Protein AF-A0A1H5YAX3-F1 (afdb_monomer_lite)

Structure (mmCIF, N/CA/C/O backbone):
data_AF-A0A1H5YAX3-F1
#
_entry.id   AF-A0A1H5YAX3-F1
#
loop_
_atom_site.group_PDB
_atom_site.id
_atom_site.type_symbol
_atom_site.label_atom_id
_atom_site.label_alt_id
_atom_site.label_comp_id
_atom_site.label_asym_id
_atom_site.label_entity_id
_atom_site.label_seq_id
_atom_site.pdbx_PDB_ins_code
_atom_site.Cartn_x
_atom_site.Cartn_y
_atom_site.Cartn_z
_atom_site.occupancy
_atom_site.B_iso_or_equiv
_atom_site.auth_seq_id
_atom_site.auth_comp_id
_atom_site.auth_asym_id
_atom_site.auth_atom_id
_atom_site.pdbx_PDB_model_num
ATOM 1 N N . MET A 1 1 ? -0.926 -13.376 11.445 1.00 43.69 1 MET A N 1
ATOM 2 C CA . MET A 1 1 ? -1.841 -14.377 10.845 1.00 43.69 1 MET A CA 1
ATOM 3 C C . MET A 1 1 ? -2.020 -14.055 9.368 1.00 43.69 1 MET A C 1
ATOM 5 O O . MET A 1 1 ? -2.431 -12.945 9.059 1.00 43.69 1 MET A O 1
ATOM 9 N N . ALA A 1 2 ? -1.687 -14.968 8.452 1.00 44.53 2 ALA A N 1
ATOM 10 C CA . ALA A 1 2 ? -1.940 -14.756 7.026 1.00 44.53 2 ALA A CA 1
ATOM 11 C C . ALA A 1 2 ? -3.419 -15.049 6.727 1.00 44.53 2 ALA A C 1
ATOM 13 O O . ALA A 1 2 ? -3.843 -16.200 6.734 1.00 44.53 2 ALA A O 1
ATOM 14 N N . SER A 1 3 ? -4.222 -14.008 6.521 1.00 55.22 3 SER A N 1
ATOM 15 C CA . SER A 1 3 ? -5.639 -14.151 6.176 1.00 55.22 3 SER A CA 1
ATOM 16 C C . SER A 1 3 ? -5.775 -14.602 4.719 1.00 55.22 3 SER A C 1
ATOM 18 O O . SER A 1 3 ? -5.350 -13.892 3.806 1.00 55.22 3 SER A O 1
ATOM 20 N N . THR A 1 4 ? -6.384 -15.761 4.472 1.00 65.56 4 THR A N 1
ATOM 21 C CA . THR A 1 4 ? -6.767 -16.199 3.123 1.00 65.56 4 THR A CA 1
ATOM 22 C C . THR A 1 4 ? -7.972 -15.387 2.656 1.00 65.56 4 THR A C 1
ATOM 24 O O . THR A 1 4 ? -9.121 -15.656 2.999 1.00 65.56 4 THR A O 1
ATOM 27 N N . TRP A 1 5 ? -7.712 -14.334 1.883 1.00 75.44 5 TRP A N 1
ATOM 28 C CA . TRP A 1 5 ? -8.764 -13.540 1.253 1.00 75.44 5 TRP A CA 1
ATOM 29 C C . TRP A 1 5 ? -9.486 -14.365 0.185 1.00 75.44 5 TRP A C 1
ATOM 31 O O . TRP A 1 5 ? -8.842 -15.029 -0.622 1.00 75.44 5 TRP A O 1
ATOM 41 N N . GLN A 1 6 ? -10.813 -14.272 0.123 1.00 70.56 6 GLN A N 1
ATOM 42 C CA . GLN A 1 6 ? -11.613 -14.865 -0.949 1.00 70.56 6 GLN A CA 1
ATOM 43 C C . GLN A 1 6 ? -12.275 -13.780 -1.808 1.00 70.56 6 GLN A C 1
ATOM 45 O O . GLN A 1 6 ? -12.546 -12.663 -1.351 1.00 70.56 6 GLN A O 1
ATOM 50 N N . GLY A 1 7 ? -12.537 -14.116 -3.073 1.00 77.69 7 GLY A N 1
ATOM 51 C CA . GLY A 1 7 ? -13.358 -13.309 -3.972 1.00 77.69 7 GLY A CA 1
ATOM 52 C C . GLY A 1 7 ? -12.745 -11.953 -4.379 1.00 77.69 7 GLY A C 1
ATOM 53 O O . GLY A 1 7 ? -11.529 -11.8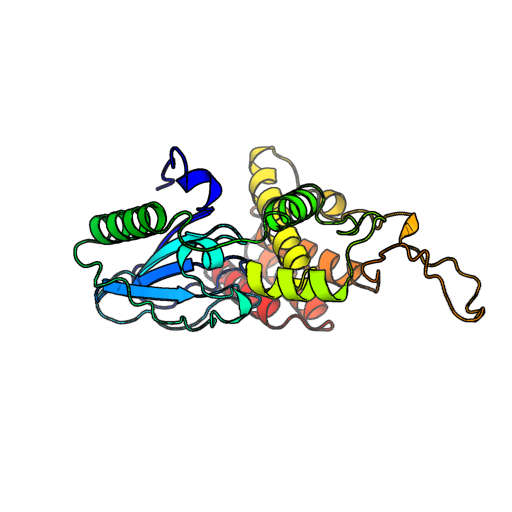48 -4.580 1.00 77.69 7 GLY A O 1
ATOM 54 N N . PRO A 1 8 ? -13.563 -10.887 -4.521 1.00 76.19 8 PRO A N 1
ATOM 55 C CA . PRO A 1 8 ? -13.141 -9.587 -5.062 1.00 76.19 8 PRO A CA 1
AT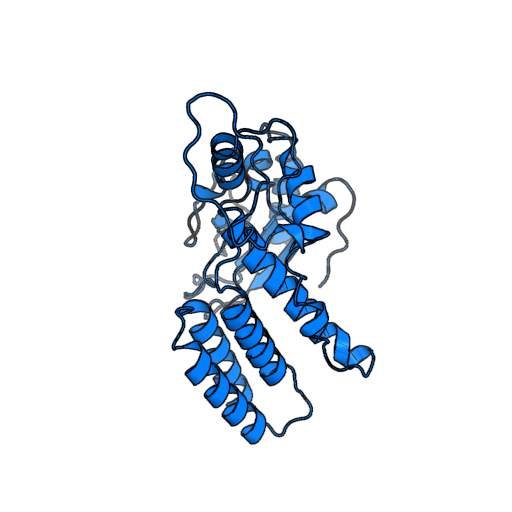OM 56 C C . PRO A 1 8 ? -12.015 -8.881 -4.289 1.00 76.19 8 PRO A C 1
ATOM 58 O O . PRO A 1 8 ? -11.385 -7.969 -4.834 1.00 76.19 8 PRO A O 1
ATOM 61 N N . LEU A 1 9 ? -11.759 -9.271 -3.035 1.00 84.12 9 LEU A N 1
ATOM 62 C CA . LEU A 1 9 ? -10.710 -8.685 -2.199 1.00 84.12 9 LEU A CA 1
ATOM 63 C C . LEU A 1 9 ? -9.298 -9.094 -2.615 1.00 84.12 9 LEU A C 1
ATOM 65 O O . LEU A 1 9 ? -8.386 -8.280 -2.503 1.00 84.12 9 LEU A O 1
ATOM 69 N N . VAL A 1 10 ? -9.107 -10.304 -3.148 1.00 84.50 10 VAL A N 1
ATOM 70 C CA . VAL A 1 10 ? -7.775 -10.807 -3.546 1.00 84.50 10 VAL A CA 1
ATOM 71 C C . VAL A 1 10 ? -7.115 -9.878 -4.569 1.00 84.50 10 VAL A C 1
ATOM 73 O O . VAL A 1 10 ? -5.905 -9.649 -4.538 1.00 84.50 10 VAL A O 1
ATOM 76 N N . ARG A 1 11 ? -7.929 -9.287 -5.452 1.00 87.69 11 ARG A N 1
ATOM 77 C CA . ARG A 1 11 ? -7.487 -8.347 -6.492 1.00 87.69 11 ARG A CA 1
ATOM 78 C C . ARG A 1 11 ? -7.218 -6.933 -5.977 1.00 87.69 11 ARG A C 1
ATOM 80 O O . ARG A 1 11 ? -6.700 -6.120 -6.730 1.00 87.69 11 ARG A O 1
ATOM 87 N N . ARG A 1 12 ? -7.570 -6.632 -4.726 1.00 91.62 12 ARG A N 1
ATOM 88 C CA . ARG A 1 12 ? -7.523 -5.281 -4.139 1.00 91.62 12 ARG A CA 1
ATOM 89 C C . ARG A 1 12 ? -6.591 -5.173 -2.946 1.00 91.62 12 ARG A C 1
ATOM 91 O O . ARG A 1 12 ? -6.098 -4.088 -2.677 1.00 91.62 12 ARG A O 1
ATOM 98 N N . LEU A 1 13 ? -6.339 -6.274 -2.248 1.00 93.94 13 LEU A N 1
ATOM 99 C CA . LEU A 1 13 ? -5.517 -6.304 -1.046 1.00 93.94 13 LEU A CA 1
ATOM 100 C C . LEU A 1 13 ? -4.203 -7.030 -1.309 1.00 93.94 13 LEU A C 1
ATOM 102 O O . LEU A 1 13 ? -4.177 -8.080 -1.955 1.00 93.94 13 LEU A O 1
ATOM 106 N N . ALA A 1 14 ? -3.113 -6.458 -0.807 1.00 91.56 14 ALA A N 1
ATOM 107 C CA . ALA A 1 14 ? -1.816 -7.124 -0.753 1.00 91.56 14 ALA A CA 1
ATOM 108 C C . ALA A 1 14 ? -1.548 -7.736 0.631 1.00 91.56 14 ALA A C 1
ATOM 110 O O . ALA A 1 14 ? -0.708 -8.620 0.746 1.00 91.56 14 ALA A O 1
ATOM 111 N N . GLY A 1 15 ? -2.267 -7.302 1.671 1.00 92.88 15 GLY A N 1
ATOM 112 C CA . GLY A 1 15 ? -2.121 -7.839 3.020 1.00 92.88 15 GLY A CA 1
ATOM 113 C C . GLY A 1 15 ? -2.879 -7.034 4.069 1.00 92.88 15 GLY A C 1
ATOM 114 O O . GLY A 1 15 ? -3.559 -6.058 3.757 1.00 92.88 15 GLY A O 1
ATOM 115 N N . ASN A 1 16 ? -2.741 -7.457 5.318 1.00 94.06 16 ASN A N 1
ATOM 116 C CA . ASN A 1 16 ? -3.121 -6.699 6.503 1.00 94.06 16 ASN A CA 1
ATOM 117 C C . ASN A 1 16 ? -1.987 -6.786 7.528 1.00 94.06 16 ASN A C 1
ATOM 119 O O . ASN A 1 16 ? -1.131 -7.668 7.428 1.00 94.06 16 ASN A O 1
ATOM 123 N N . TRP A 1 17 ? -1.971 -5.860 8.473 1.00 92.62 17 TRP A N 1
ATOM 124 C CA . TRP A 1 17 ? -1.000 -5.825 9.552 1.00 92.62 17 TRP A CA 1
ATOM 125 C C . TRP A 1 17 ? -1.584 -5.123 10.778 1.00 92.62 17 TRP A C 1
ATOM 127 O O . TRP A 1 17 ? -2.547 -4.361 10.680 1.00 92.62 17 TRP A O 1
ATOM 137 N N . VAL A 1 18 ? -0.990 -5.396 11.934 1.00 92.31 18 VAL A N 1
ATOM 138 C CA . VAL A 1 18 ? -1.293 -4.739 13.206 1.00 92.31 18 VAL A CA 1
ATOM 139 C C . VAL A 1 18 ? 0.034 -4.276 13.790 1.00 92.31 18 VAL A C 1
ATOM 141 O O . VAL A 1 18 ? 1.017 -5.015 13.724 1.00 92.31 18 VAL A O 1
ATOM 144 N N . LEU A 1 19 ? 0.072 -3.046 14.294 1.00 90.12 19 LEU A N 1
ATOM 145 C CA . LEU A 1 19 ? 1.204 -2.523 15.048 1.00 90.12 19 LEU A CA 1
ATOM 146 C C . LEU A 1 19 ? 0.742 -2.146 16.453 1.00 90.12 19 LEU A C 1
ATOM 148 O O . LEU A 1 19 ? -0.092 -1.253 16.624 1.00 90.12 19 LEU A O 1
ATOM 152 N N . ASP A 1 20 ? 1.318 -2.816 17.443 1.00 85.56 20 ASP A N 1
ATOM 153 C CA . ASP A 1 20 ? 0.986 -2.647 18.852 1.00 85.56 20 ASP A CA 1
ATOM 154 C C . ASP A 1 20 ? 1.950 -1.644 19.509 1.00 85.56 20 ASP A C 1
ATOM 156 O O . ASP A 1 20 ? 2.999 -2.026 20.017 1.00 85.56 20 ASP A O 1
ATOM 160 N N . GLY A 1 21 ? 1.588 -0.355 19.499 1.00 78.88 21 GLY A N 1
ATOM 161 C CA . GLY A 1 21 ? 2.272 0.709 20.250 1.00 78.88 21 GLY A CA 1
ATOM 162 C C . GLY A 1 21 ? 3.742 0.989 19.879 1.00 78.88 21 GLY A C 1
ATOM 163 O O . GLY A 1 21 ? 4.380 0.295 19.092 1.00 78.88 21 GLY A O 1
ATOM 164 N N . GLY A 1 22 ? 4.287 2.074 20.436 1.00 79.50 22 GLY A N 1
ATOM 165 C CA . GLY A 1 22 ? 5.703 2.427 20.299 1.00 79.50 22 GLY A CA 1
ATOM 166 C C . GLY A 1 22 ? 6.094 3.075 18.965 1.00 79.50 22 GLY A C 1
ATOM 167 O O . GLY A 1 22 ? 5.304 3.765 18.316 1.00 79.50 22 GLY A O 1
ATOM 168 N N . ALA A 1 23 ? 7.364 2.918 18.591 1.00 75.12 23 ALA A N 1
ATOM 169 C CA . ALA A 1 23 ? 7.897 3.466 17.350 1.00 75.12 23 ALA A CA 1
ATOM 170 C C . ALA A 1 23 ? 7.378 2.668 16.147 1.00 75.12 23 ALA A C 1
ATOM 172 O O . ALA A 1 23 ? 7.445 1.440 16.133 1.00 75.12 23 ALA A O 1
ATOM 173 N N . VAL A 1 24 ? 6.916 3.368 15.108 1.00 72.81 24 VAL A N 1
ATOM 174 C CA . VAL A 1 24 ? 6.592 2.748 13.820 1.00 72.81 24 VAL A CA 1
ATOM 175 C C . VAL A 1 24 ? 7.869 2.083 13.298 1.00 72.81 24 VAL A C 1
ATOM 177 O O . VAL A 1 24 ? 8.862 2.791 13.086 1.00 72.81 24 VAL A O 1
ATOM 180 N N . PRO A 1 25 ? 7.877 0.751 13.091 1.00 65.88 25 PRO A N 1
ATOM 181 C CA . PRO A 1 25 ? 9.057 0.066 12.593 1.00 65.88 25 PRO A CA 1
ATOM 182 C C . PRO A 1 25 ? 9.501 0.691 11.276 1.00 65.88 25 PRO A C 1
ATOM 184 O O . PRO A 1 25 ? 8.667 1.028 10.430 1.00 65.88 25 PRO A O 1
ATOM 187 N N . ARG A 1 26 ? 10.816 0.829 11.081 1.00 69.12 26 ARG A N 1
ATOM 188 C CA . ARG A 1 26 ? 11.366 1.302 9.808 1.00 69.12 26 ARG A CA 1
ATOM 189 C C . ARG A 1 26 ? 11.030 0.281 8.723 1.00 69.12 26 ARG A C 1
ATOM 191 O O . ARG A 1 26 ? 11.712 -0.724 8.556 1.00 69.12 26 ARG A O 1
ATOM 198 N N . GLY A 1 27 ? 9.942 0.540 8.008 1.00 71.44 27 GLY A N 1
ATOM 199 C CA . GLY A 1 27 ? 9.490 -0.282 6.899 1.00 71.44 27 GLY A CA 1
ATOM 200 C C . GLY A 1 27 ? 10.272 0.022 5.629 1.00 71.44 27 GLY A C 1
ATOM 201 O O . GLY A 1 27 ? 10.685 1.156 5.386 1.00 71.44 27 GLY A O 1
ATOM 202 N N . LEU A 1 28 ? 10.438 -0.993 4.781 1.00 77.12 28 LEU A N 1
ATOM 203 C CA . LEU A 1 28 ? 10.904 -0.771 3.414 1.00 77.12 28 LEU A CA 1
ATOM 204 C C . LEU A 1 28 ? 9.913 0.136 2.685 1.00 77.12 28 LEU A C 1
ATOM 206 O O . LEU A 1 28 ? 8.712 -0.002 2.918 1.00 77.12 28 LEU A O 1
ATOM 210 N N . PRO A 1 29 ? 10.372 0.987 1.752 1.00 83.88 29 PRO A N 1
ATOM 211 C CA . PRO A 1 29 ? 9.477 1.698 0.850 1.00 83.88 29 PRO A CA 1
ATOM 212 C C . PRO A 1 29 ? 8.471 0.732 0.213 1.00 83.88 29 PRO A C 1
ATOM 214 O O . PRO A 1 29 ? 8.859 -0.302 -0.334 1.00 83.88 29 PRO A O 1
ATOM 217 N N . GLN A 1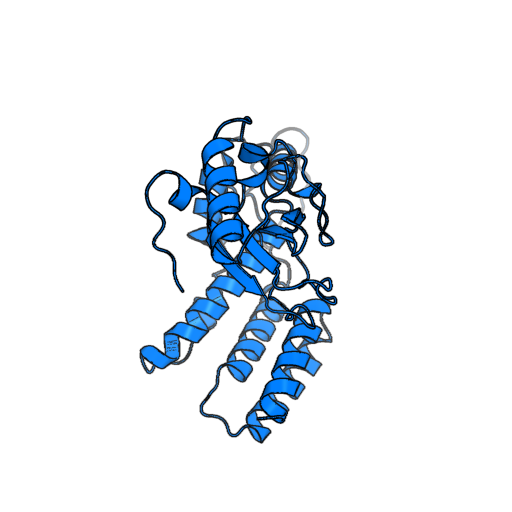 30 ? 7.182 1.048 0.288 1.00 88.25 30 GLN A N 1
ATOM 218 C CA . GLN A 1 30 ? 6.099 0.244 -0.274 1.00 88.25 30 GLN A CA 1
ATOM 219 C C . GLN A 1 30 ? 5.419 1.018 -1.404 1.00 88.25 30 GLN A C 1
ATOM 221 O O . GLN A 1 30 ? 5.030 2.167 -1.202 1.00 88.25 30 GLN A O 1
ATOM 226 N N . PRO A 1 31 ? 5.192 0.419 -2.584 1.00 89.69 31 PRO A N 1
ATOM 227 C CA . PRO A 1 31 ? 4.544 1.102 -3.695 1.00 89.69 31 PRO A CA 1
ATOM 228 C C . PRO A 1 31 ? 3.011 1.033 -3.576 1.00 89.69 31 PRO A C 1
ATOM 230 O O . PRO A 1 31 ? 2.306 0.893 -4.575 1.00 89.69 31 PRO A O 1
ATOM 233 N N . THR A 1 32 ? 2.504 1.038 -2.345 1.00 93.62 32 THR A N 1
ATOM 234 C CA . THR A 1 32 ? 1.110 0.771 -1.995 1.00 93.62 32 THR A CA 1
ATOM 235 C C . THR A 1 32 ? 0.598 1.820 -1.030 1.00 93.62 32 THR A C 1
ATOM 237 O O . THR A 1 32 ? 1.345 2.301 -0.180 1.00 93.62 32 THR A O 1
ATOM 240 N N . VAL A 1 33 ? -0.695 2.110 -1.125 1.00 95.69 33 VAL A N 1
ATOM 241 C CA . VAL A 1 33 ? -1.418 2.858 -0.099 1.00 95.69 33 VAL A CA 1
ATOM 242 C C . VAL A 1 33 ? -1.960 1.873 0.931 1.00 95.69 33 VAL A C 1
ATOM 244 O O . VAL A 1 33 ? -2.530 0.841 0.569 1.00 95.69 33 VAL A O 1
ATOM 247 N N . ASP A 1 34 ? -1.807 2.204 2.204 1.00 95.69 34 ASP A N 1
ATOM 248 C CA . ASP A 1 34 ? -2.415 1.490 3.316 1.00 95.69 34 ASP A CA 1
ATOM 249 C C . ASP A 1 34 ? -3.657 2.265 3.790 1.00 95.69 34 ASP A C 1
ATOM 251 O O . ASP A 1 34 ? -3.615 3.485 3.970 1.00 95.69 34 ASP A O 1
ATOM 255 N N . LEU A 1 35 ? -4.765 1.549 3.992 1.00 97.00 35 LEU A N 1
ATOM 256 C CA . LEU A 1 35 ? -5.890 2.012 4.798 1.00 97.00 35 LEU A CA 1
ATOM 257 C C . LEU A 1 35 ? -5.558 1.719 6.259 1.00 97.00 35 LEU A C 1
ATOM 259 O O . LEU A 1 35 ? -5.392 0.563 6.640 1.00 97.00 35 LEU A O 1
ATOM 263 N N . LEU A 1 36 ? -5.466 2.765 7.060 1.00 95.44 36 LEU A N 1
ATOM 264 C CA . LEU A 1 36 ? -5.181 2.700 8.481 1.00 95.44 36 LEU A CA 1
ATOM 265 C C . LEU A 1 36 ? -6.473 2.891 9.267 1.00 95.44 36 LEU A C 1
ATOM 267 O O . LEU A 1 36 ? -7.239 3.804 8.960 1.00 95.44 36 LEU A O 1
ATOM 271 N N . VAL A 1 37 ? -6.664 2.083 10.303 1.00 96.38 37 VAL A N 1
ATOM 272 C CA . VAL A 1 37 ? -7.656 2.316 11.350 1.00 96.38 37 VAL A CA 1
ATOM 273 C C . VAL A 1 37 ? -6.914 2.596 12.644 1.00 96.38 37 VAL A C 1
ATOM 275 O O . VAL A 1 37 ? -6.228 1.726 13.191 1.00 96.38 37 VAL A O 1
ATOM 278 N N . MET A 1 38 ? -7.035 3.840 13.081 1.00 94.38 38 MET A N 1
ATOM 279 C CA . MET A 1 38 ? -6.402 4.392 14.268 1.00 94.38 38 MET A CA 1
ATOM 280 C C . MET A 1 38 ? -7.015 3.787 15.548 1.00 94.38 38 MET A C 1
ATOM 282 O O . MET A 1 38 ? -8.087 3.172 15.488 1.00 94.38 38 MET A O 1
ATOM 286 N N . PRO A 1 39 ? -6.362 3.927 16.717 1.00 93.75 39 PRO A N 1
ATOM 287 C CA . PRO A 1 39 ? -6.895 3.381 17.968 1.00 93.75 39 PRO A CA 1
ATOM 288 C C . PRO A 1 39 ? -8.238 4.000 18.375 1.00 93.75 39 PRO A C 1
ATOM 290 O O . PRO A 1 39 ? -9.105 3.306 18.899 1.00 93.75 39 PRO A O 1
ATOM 293 N N . ASP A 1 40 ? -8.437 5.273 18.038 1.00 93.69 40 ASP A N 1
ATOM 294 C CA . ASP A 1 40 ? -9.693 6.015 18.162 1.00 93.69 40 ASP A CA 1
ATOM 295 C C . ASP A 1 40 ? -10.683 5.716 17.021 1.00 93.69 40 ASP A C 1
ATOM 297 O O . ASP A 1 40 ? -11.553 6.532 16.742 1.00 93.69 40 ASP A O 1
ATOM 301 N N . GLY A 1 41 ? -10.515 4.610 16.292 1.00 95.50 41 GLY A N 1
ATOM 302 C CA . GLY A 1 41 ? -11.383 4.172 15.197 1.00 95.50 41 GLY A CA 1
ATOM 303 C C . GLY A 1 41 ? -11.413 5.070 13.955 1.00 95.50 41 GLY A C 1
ATOM 304 O O . GLY A 1 41 ? -12.094 4.724 12.983 1.00 95.50 41 GLY A O 1
ATOM 305 N N . ALA A 1 42 ? -10.690 6.194 13.938 1.00 96.00 42 ALA A N 1
ATOM 306 C CA . ALA A 1 42 ? -10.601 7.055 12.766 1.00 96.00 42 ALA A CA 1
ATOM 307 C C . ALA A 1 42 ? -9.872 6.337 11.621 1.00 96.00 42 ALA A C 1
ATOM 309 O O . ALA A 1 42 ? -8.922 5.579 11.832 1.00 96.00 42 ALA A O 1
ATOM 310 N N . CYS A 1 43 ? -10.298 6.586 10.383 1.00 96.75 43 CYS A N 1
ATOM 311 C CA . CYS A 1 43 ? -9.691 5.975 9.204 1.00 96.75 43 CYS A CA 1
ATOM 312 C C . CYS A 1 43 ? -8.808 6.968 8.448 1.00 96.75 43 CYS A C 1
ATOM 314 O O . CYS A 1 43 ? -9.180 8.126 8.247 1.00 96.75 43 CYS A O 1
ATOM 316 N N . ARG A 1 44 ? -7.645 6.504 7.982 1.00 96.38 44 ARG A N 1
ATOM 317 C CA . ARG A 1 44 ? -6.703 7.312 7.192 1.00 96.38 44 ARG A CA 1
ATOM 318 C C . ARG A 1 44 ? -6.136 6.524 6.017 1.00 96.38 44 ARG A C 1
ATOM 320 O O . ARG A 1 44 ? -5.945 5.318 6.115 1.00 96.38 44 ARG A O 1
ATOM 327 N N . LEU A 1 45 ? -5.814 7.200 4.921 1.00 96.62 45 LEU A N 1
ATOM 328 C CA . LEU A 1 45 ? -5.022 6.647 3.818 1.00 96.62 45 LEU A CA 1
ATOM 329 C C . LEU A 1 45 ? -3.589 7.129 3.933 1.00 96.62 45 LEU A C 1
ATOM 331 O O . LEU A 1 45 ? -3.383 8.320 4.128 1.00 96.62 45 LEU A O 1
ATOM 335 N N . ALA A 1 46 ? -2.605 6.249 3.777 1.00 94.31 46 ALA A N 1
ATOM 336 C CA . ALA A 1 46 ? -1.203 6.646 3.843 1.00 94.31 46 ALA A CA 1
ATOM 337 C C . ALA A 1 46 ? -0.318 5.857 2.870 1.00 94.31 46 ALA A C 1
ATOM 339 O O . ALA A 1 46 ? -0.510 4.656 2.683 1.00 94.31 46 ALA A O 1
ATOM 340 N N . GLY A 1 47 ? 0.682 6.526 2.295 1.00 91.12 47 GLY A N 1
ATOM 341 C CA . GLY A 1 47 ? 1.520 5.999 1.208 1.00 91.12 47 GLY A CA 1
ATOM 342 C C . GLY A 1 47 ? 1.064 6.517 -0.163 1.00 91.12 47 GLY A C 1
ATOM 343 O O . GLY A 1 47 ? 0.147 7.320 -0.202 1.00 91.12 47 GLY A O 1
ATOM 344 N N . PRO A 1 48 ? 1.655 6.080 -1.287 1.00 91.12 48 PRO A N 1
ATOM 345 C CA . PRO A 1 48 ? 2.773 5.149 -1.397 1.00 91.12 48 PRO A CA 1
ATOM 346 C C . PRO A 1 48 ? 4.081 5.749 -0.882 1.00 91.12 48 PRO A C 1
ATOM 348 O O . PRO A 1 48 ? 4.286 6.959 -0.829 1.00 91.12 48 PRO A O 1
ATOM 351 N N . GLU A 1 49 ? 5.006 4.878 -0.515 1.00 86.81 49 GLU A N 1
ATOM 352 C CA . GLU A 1 49 ? 6.216 5.263 0.189 1.00 86.81 49 GLU A CA 1
ATOM 353 C C . GLU A 1 49 ? 7.440 5.107 -0.719 1.00 86.81 49 GLU A C 1
ATOM 355 O O . GLU A 1 49 ? 7.728 4.033 -1.246 1.00 86.81 49 GLU A O 1
ATOM 360 N N . THR A 1 50 ? 8.206 6.189 -0.885 1.00 75.06 50 THR A N 1
ATOM 361 C CA . THR A 1 50 ? 9.590 6.131 -1.411 1.00 75.06 50 THR A CA 1
ATOM 362 C C . THR A 1 50 ? 10.637 6.160 -0.298 1.00 75.06 50 THR A C 1
ATOM 364 O O . THR A 1 50 ? 11.831 5.981 -0.544 1.00 75.06 50 THR A O 1
ATOM 367 N N . ARG A 1 51 ? 10.188 6.394 0.935 1.00 77.38 51 ARG A N 1
ATOM 368 C CA . ARG A 1 51 ? 10.969 6.431 2.169 1.00 77.38 51 ARG A CA 1
ATOM 369 C C . ARG A 1 51 ? 10.140 5.719 3.226 1.00 77.38 51 ARG A C 1
ATOM 371 O O . ARG A 1 51 ? 8.940 5.960 3.267 1.00 77.38 51 ARG A O 1
ATOM 378 N N . GLY A 1 52 ? 10.768 4.874 4.037 1.00 72.56 52 GLY A N 1
ATOM 379 C CA . GLY A 1 52 ? 10.063 4.184 5.111 1.00 72.56 52 GLY A CA 1
ATOM 380 C C . GLY A 1 52 ? 9.393 5.174 6.054 1.00 72.56 52 GLY A C 1
ATOM 381 O O . GLY A 1 52 ? 9.999 6.187 6.420 1.00 72.56 52 GLY A O 1
ATOM 382 N N . ARG A 1 53 ? 8.147 4.889 6.433 1.00 75.94 53 ARG A N 1
ATOM 383 C CA . ARG A 1 53 ? 7.455 5.648 7.472 1.00 75.94 53 ARG A CA 1
ATOM 384 C C . ARG A 1 53 ? 8.221 5.582 8.791 1.00 75.94 53 ARG A C 1
ATOM 386 O O . ARG A 1 53 ? 8.745 4.538 9.170 1.00 75.94 53 ARG A O 1
ATOM 393 N N . GLN A 1 54 ? 8.278 6.717 9.475 1.00 79.00 54 GLN A N 1
ATOM 394 C CA . GLN A 1 54 ? 8.887 6.864 10.791 1.00 79.00 54 GLN A CA 1
ATOM 395 C C . GLN A 1 54 ? 7.966 7.714 11.661 1.00 79.00 54 GLN A C 1
ATOM 397 O O . GLN A 1 54 ? 7.223 8.550 11.145 1.00 79.00 54 GLN A O 1
ATOM 402 N N . GLY A 1 55 ? 8.023 7.495 12.968 1.00 80.19 55 GLY A N 1
ATOM 403 C CA . GLY A 1 55 ? 7.244 8.242 13.947 1.00 80.19 55 GLY A CA 1
ATOM 404 C C . GLY A 1 55 ? 6.861 7.375 15.134 1.00 80.19 55 GLY A C 1
ATOM 405 O O . GLY A 1 55 ? 7.203 6.193 15.194 1.00 80.19 55 GLY A O 1
ATOM 406 N N . THR A 1 56 ? 6.144 7.974 16.070 1.00 80.25 56 THR A N 1
ATOM 407 C CA . THR A 1 56 ? 5.494 7.272 17.172 1.00 80.25 56 THR A CA 1
ATOM 408 C C . THR A 1 56 ? 4.054 6.962 16.793 1.00 80.25 56 THR A C 1
ATOM 410 O O . THR A 1 56 ? 3.390 7.743 16.106 1.00 80.25 56 THR A O 1
ATOM 413 N N . LEU A 1 57 ? 3.576 5.790 17.203 1.00 80.56 57 LEU A N 1
ATOM 414 C CA . LEU A 1 57 ? 2.160 5.478 17.115 1.00 80.56 57 LEU A CA 1
ATOM 415 C C . LEU A 1 57 ? 1.369 6.370 18.083 1.00 80.56 57 LEU A C 1
ATOM 417 O O . LEU A 1 57 ? 1.900 6.742 19.132 1.00 80.56 57 LEU A O 1
ATOM 421 N N . PRO A 1 58 ? 0.119 6.722 17.740 1.00 77.38 58 PRO A N 1
ATOM 422 C CA . PRO A 1 58 ? -0.752 7.421 18.670 1.00 77.38 58 PRO A CA 1
ATOM 423 C C . PRO A 1 58 ? -0.961 6.582 19.928 1.00 77.38 58 PRO A C 1
ATOM 425 O O . PRO A 1 58 ? -1.032 5.352 19.866 1.00 77.38 58 PRO A O 1
ATOM 428 N N . GLU A 1 59 ? -1.114 7.262 21.058 1.00 81.12 59 GLU A N 1
ATOM 429 C CA . GLU A 1 59 ? -1.588 6.629 22.283 1.00 81.12 59 GLU A CA 1
ATOM 430 C C . GLU A 1 59 ? -3.015 6.085 22.090 1.00 81.12 59 GLU A C 1
ATOM 432 O O . GLU A 1 59 ? -3.754 6.515 21.202 1.00 81.12 59 GLU A O 1
ATOM 437 N N . GLY A 1 60 ? -3.411 5.117 22.919 1.00 81.94 60 GLY A N 1
ATOM 438 C CA . GLY A 1 60 ? -4.772 4.563 22.898 1.00 81.94 60 GLY A CA 1
ATOM 439 C C . GLY A 1 60 ? -4.910 3.179 22.262 1.00 81.94 60 GLY A C 1
ATOM 440 O O . GLY A 1 60 ? -6.018 2.653 22.193 1.00 81.94 60 GLY A O 1
ATOM 441 N N . GLY A 1 61 ? -3.807 2.554 21.842 1.00 87.25 61 GLY A N 1
ATOM 442 C CA . GLY A 1 61 ? -3.774 1.133 21.497 1.00 87.25 61 GLY A CA 1
ATOM 443 C C . GLY A 1 61 ? -3.252 0.836 20.090 1.00 87.25 61 GLY A C 1
ATOM 444 O O . GLY A 1 61 ? -2.507 1.629 19.516 1.00 87.25 61 GLY A O 1
ATOM 445 N N . PRO A 1 62 ? -3.590 -0.338 19.538 1.00 91.69 62 PRO A N 1
ATOM 446 C CA . PRO A 1 62 ? -2.945 -0.837 18.332 1.00 91.69 62 PRO A CA 1
ATOM 447 C C . PRO A 1 62 ? -3.503 -0.239 17.038 1.00 91.69 62 PRO A C 1
ATOM 449 O O . PRO A 1 62 ? -4.717 -0.104 16.853 1.00 91.69 62 PRO A O 1
ATOM 452 N N . LEU A 1 63 ? -2.595 0.072 16.116 1.00 92.88 63 LEU A N 1
ATOM 453 C CA . LEU A 1 63 ? -2.901 0.543 14.769 1.00 92.88 63 LEU A CA 1
ATOM 454 C C . LEU A 1 63 ? -3.177 -0.656 13.860 1.00 92.88 63 LEU A C 1
ATOM 456 O O . LEU A 1 63 ? -2.354 -1.567 13.763 1.00 92.88 63 LEU A O 1
ATOM 460 N N . VAL A 1 64 ? -4.302 -0.636 13.148 1.00 94.94 64 VAL A N 1
ATOM 461 C CA . VAL A 1 64 ? -4.641 -1.671 12.163 1.00 94.94 64 VAL A CA 1
ATOM 462 C C . VAL A 1 64 ? -4.405 -1.131 10.760 1.00 94.94 64 VAL A C 1
ATOM 464 O O . VAL A 1 64 ? -4.859 -0.040 10.428 1.00 94.94 64 VAL A O 1
ATOM 467 N N . GLY A 1 65 ? -3.720 -1.898 9.918 1.00 94.38 65 GLY A N 1
ATOM 468 C CA . GLY A 1 65 ? -3.455 -1.549 8.529 1.00 94.38 65 GLY A CA 1
ATOM 469 C C . GLY A 1 65 ? -3.994 -2.589 7.554 1.00 94.38 65 GLY A C 1
ATOM 470 O O . GLY A 1 65 ? -3.800 -3.793 7.715 1.00 94.38 65 GLY A O 1
ATOM 471 N N . VAL A 1 66 ? -4.638 -2.120 6.490 1.00 95.88 66 VAL A N 1
ATOM 472 C CA . VAL A 1 66 ? -5.038 -2.915 5.328 1.00 95.88 66 VAL A CA 1
ATOM 473 C C . VAL A 1 66 ? -4.279 -2.394 4.117 1.00 95.88 66 VAL A C 1
ATOM 475 O O . VAL A 1 66 ? -4.496 -1.270 3.664 1.00 95.88 66 VAL A O 1
ATOM 478 N N . ARG A 1 67 ? -3.389 -3.222 3.570 1.00 95.44 67 ARG A N 1
ATOM 479 C CA . ARG A 1 67 ? -2.562 -2.843 2.427 1.00 95.44 67 ARG A CA 1
ATOM 480 C C . ARG A 1 67 ? -3.316 -3.029 1.129 1.00 95.44 67 ARG A C 1
ATOM 482 O O . ARG A 1 67 ? -3.659 -4.156 0.757 1.00 95.44 67 ARG A O 1
ATOM 489 N N . LEU A 1 68 ? -3.510 -1.933 0.408 1.00 95.62 68 LEU A N 1
ATOM 490 C CA . LEU A 1 68 ? -4.148 -1.944 -0.898 1.00 95.62 68 LEU A CA 1
ATOM 491 C C . LEU A 1 68 ? -3.121 -2.315 -1.972 1.00 95.62 68 LEU A C 1
ATOM 493 O O . LEU A 1 68 ? -1.957 -1.924 -1.914 1.00 95.62 68 LEU A O 1
ATOM 497 N N . ARG A 1 69 ? -3.542 -3.062 -2.992 1.00 93.62 69 ARG A N 1
ATOM 498 C CA . ARG A 1 69 ? -2.707 -3.285 -4.176 1.00 93.62 69 ARG A CA 1
ATOM 499 C C . ARG A 1 69 ? -2.503 -1.961 -4.922 1.00 93.62 69 ARG A C 1
ATOM 501 O O . ARG A 1 69 ? -3.422 -1.134 -4.931 1.00 93.62 69 ARG A O 1
ATOM 508 N N . PRO A 1 70 ? -1.354 -1.763 -5.592 1.00 93.31 70 PRO A N 1
ATOM 509 C CA . PRO A 1 70 ? -1.121 -0.561 -6.392 1.00 93.31 70 PRO A CA 1
ATOM 510 C C . PRO A 1 70 ? -2.264 -0.334 -7.396 1.00 93.31 70 PRO A C 1
ATOM 512 O O . PRO A 1 70 ? -2.762 -1.296 -7.980 1.00 93.31 70 PRO A O 1
ATOM 515 N N . GLY A 1 71 ? -2.716 0.912 -7.565 1.00 92.12 71 GLY A N 1
ATOM 516 C CA . GLY A 1 71 ? -3.843 1.248 -8.450 1.00 92.12 71 GLY A CA 1
ATOM 517 C C . GLY A 1 71 ? -5.231 1.151 -7.809 1.00 92.12 71 GLY A C 1
ATOM 518 O O . GLY A 1 71 ? -6.216 1.546 -8.425 1.00 92.12 71 GLY A O 1
ATOM 519 N N . THR A 1 72 ? -5.343 0.632 -6.583 1.00 94.31 72 THR A N 1
ATOM 520 C CA . THR A 1 72 ? -6.655 0.344 -5.977 1.00 94.31 72 THR A CA 1
ATOM 521 C C . THR A 1 72 ? -7.295 1.563 -5.305 1.00 94.31 72 THR A C 1
ATOM 523 O O . THR A 1 72 ? -8.519 1.677 -5.308 1.00 94.31 72 THR A O 1
ATOM 526 N N . VAL A 1 73 ? -6.498 2.469 -4.724 1.00 95.50 73 VAL A N 1
ATOM 527 C CA . VAL A 1 73 ? -7.000 3.553 -3.855 1.00 95.50 73 VAL A CA 1
ATOM 528 C C . VAL A 1 73 ? -8.008 4.462 -4.564 1.00 95.50 73 VAL A C 1
ATOM 530 O O . VAL A 1 73 ? -9.084 4.713 -4.022 1.00 95.50 73 VAL A O 1
ATOM 533 N N . THR A 1 74 ? -7.728 4.848 -5.811 1.00 94.00 74 THR A N 1
ATOM 534 C CA . THR A 1 74 ? -8.605 5.713 -6.609 1.00 94.00 74 THR A CA 1
ATOM 535 C C . THR A 1 74 ? -9.957 5.061 -6.863 1.00 94.00 74 THR A C 1
ATOM 537 O O . THR A 1 74 ? -10.985 5.708 -6.710 1.00 94.00 74 THR A O 1
ATOM 540 N N . GLY A 1 75 ? -9.985 3.755 -7.146 1.00 92.69 75 GLY A N 1
ATOM 541 C CA . GLY A 1 75 ? -11.227 3.009 -7.372 1.00 92.69 75 GLY A CA 1
ATOM 542 C C . GLY A 1 75 ? -12.100 2.814 -6.128 1.00 92.69 75 GLY A C 1
ATOM 543 O O . GLY A 1 75 ? -13.283 2.497 -6.266 1.00 92.69 75 GLY A O 1
ATOM 544 N N . LEU A 1 76 ? -11.529 2.970 -4.929 1.00 94.44 76 LEU A N 1
ATOM 545 C CA . LEU A 1 76 ? -12.235 2.821 -3.653 1.00 94.44 76 LEU A CA 1
ATOM 546 C C . LEU A 1 76 ? -12.694 4.161 -3.071 1.00 94.44 76 LEU A C 1
ATOM 548 O O . LEU A 1 76 ? -13.815 4.275 -2.572 1.00 94.44 76 LEU A O 1
ATOM 552 N N . PHE A 1 77 ? -11.814 5.159 -3.099 1.00 94.25 77 PHE A N 1
ATOM 553 C CA . PHE A 1 77 ? -11.996 6.405 -2.354 1.00 94.25 77 PHE A CA 1
ATOM 554 C C . PHE A 1 77 ? -12.080 7.640 -3.250 1.00 94.25 77 PHE A C 1
ATOM 556 O O . PHE A 1 77 ? -12.357 8.717 -2.740 1.00 94.25 77 PHE A O 1
ATOM 563 N N . GLY A 1 78 ? -11.858 7.503 -4.561 1.00 94.12 78 GLY A N 1
ATOM 564 C CA . GLY A 1 78 ? -11.843 8.637 -5.489 1.00 94.12 78 GLY A CA 1
ATOM 565 C C . GLY A 1 78 ? -10.642 9.567 -5.311 1.00 94.12 78 GLY A C 1
ATOM 566 O O . GLY A 1 78 ? -10.625 10.635 -5.905 1.00 94.12 78 GLY A O 1
ATOM 567 N N . VAL A 1 79 ? -9.652 9.163 -4.510 1.00 94.94 79 VAL A N 1
ATOM 568 C CA . VAL A 1 79 ? -8.433 9.930 -4.217 1.00 94.94 79 VAL A CA 1
ATOM 569 C C . VAL A 1 79 ? -7.314 9.476 -5.150 1.00 94.94 79 VAL A C 1
ATOM 571 O O . VAL A 1 79 ? -7.124 8.266 -5.349 1.00 94.94 79 VAL A O 1
ATOM 574 N N . ALA A 1 80 ? -6.572 10.417 -5.732 1.00 94.75 80 ALA A N 1
ATOM 575 C CA . ALA A 1 80 ? -5.385 10.070 -6.497 1.00 94.75 80 ALA A CA 1
ATOM 576 C C . ALA A 1 80 ? -4.287 9.584 -5.541 1.00 94.75 80 ALA A C 1
ATOM 578 O O . ALA A 1 80 ? -4.068 10.132 -4.466 1.00 94.75 80 ALA A O 1
ATOM 579 N N . ALA A 1 81 ? -3.588 8.517 -5.901 1.00 95.62 81 ALA A N 1
ATOM 580 C CA . ALA A 1 81 ? -2.558 7.941 -5.053 1.00 95.62 81 ALA A CA 1
ATOM 581 C C . ALA A 1 81 ? -1.380 8.901 -4.800 1.00 95.62 81 ALA A C 1
ATOM 583 O O . ALA A 1 81 ? -0.713 8.756 -3.782 1.00 95.62 81 ALA A O 1
ATOM 584 N N . ASP A 1 82 ? -1.110 9.864 -5.689 1.00 94.50 82 ASP A N 1
ATOM 585 C CA . ASP A 1 82 ? -0.086 10.905 -5.496 1.00 94.50 82 ASP A CA 1
ATOM 586 C C . ASP A 1 82 ? -0.550 12.069 -4.608 1.00 94.50 82 ASP A C 1
ATOM 588 O O . ASP A 1 82 ? 0.284 12.854 -4.157 1.00 94.50 82 ASP A O 1
ATOM 592 N N . GLU A 1 83 ? -1.843 12.147 -4.297 1.00 94.81 83 GLU A N 1
ATOM 593 C CA . GLU A 1 83 ? -2.404 13.081 -3.314 1.00 94.81 83 GLU A CA 1
ATOM 594 C C . GLU A 1 83 ? -2.363 12.518 -1.890 1.00 94.81 83 GLU A C 1
ATOM 596 O O . GLU A 1 83 ? -2.527 13.264 -0.926 1.00 94.81 83 GLU A O 1
ATOM 601 N N . VAL A 1 84 ? -2.145 11.208 -1.729 1.00 95.19 84 VAL A N 1
ATOM 602 C CA . VAL A 1 84 ? -2.124 10.574 -0.411 1.00 95.19 84 VAL A CA 1
ATOM 603 C C . VAL A 1 84 ? -0.788 10.883 0.286 1.00 95.19 84 VAL A C 1
ATOM 605 O O . VAL A 1 84 ? 0.276 10.444 -0.157 1.00 95.19 84 VAL A O 1
ATOM 608 N N . PRO A 1 85 ? -0.797 11.629 1.404 1.00 91.12 85 PRO A N 1
ATOM 609 C CA . PRO A 1 85 ? 0.427 12.007 2.084 1.00 91.12 85 PRO A CA 1
ATOM 610 C C . PRO A 1 85 ? 0.991 10.834 2.889 1.00 91.12 85 PRO A C 1
ATOM 612 O O . PRO A 1 85 ? 0.264 10.009 3.447 1.00 91.12 85 PRO A O 1
ATOM 615 N N . LEU A 1 86 ? 2.316 10.816 3.049 1.00 82.81 86 LEU A N 1
ATOM 616 C CA . LEU A 1 86 ? 3.003 9.815 3.871 1.00 82.81 86 LEU A CA 1
ATOM 617 C C . LEU A 1 86 ? 2.538 9.838 5.340 1.00 82.81 86 LEU A C 1
ATOM 619 O O . LEU A 1 86 ? 2.431 8.789 5.968 1.00 82.81 86 LEU A O 1
ATOM 623 N N . ALA A 1 87 ? 2.228 11.027 5.868 1.00 82.88 87 ALA A N 1
ATOM 624 C CA . ALA A 1 87 ? 1.717 11.222 7.229 1.00 82.88 87 ALA A CA 1
ATOM 625 C C . ALA A 1 87 ? 0.254 10.768 7.415 1.00 82.88 87 ALA A C 1
ATOM 627 O O . ALA A 1 87 ? -0.258 10.753 8.534 1.00 82.88 87 ALA A O 1
ATOM 628 N N . GLY A 1 88 ? -0.416 10.394 6.325 1.00 89.62 88 GLY A N 1
ATOM 629 C CA . GLY A 1 88 ? -1.795 9.941 6.302 1.00 89.62 88 GLY A CA 1
ATOM 630 C C . GLY A 1 88 ? -2.814 11.065 6.095 1.00 89.62 88 GLY A C 1
ATOM 631 O O . GLY A 1 88 ? -2.778 12.081 6.788 1.00 89.62 88 GLY A O 1
ATOM 632 N N . ALA A 1 89 ? -3.756 10.874 5.175 1.00 93.19 89 ALA A N 1
ATOM 633 C CA . ALA A 1 89 ? -4.920 11.737 4.976 1.00 93.19 89 ALA A CA 1
ATOM 634 C C . ALA A 1 89 ? -6.157 11.117 5.644 1.00 93.19 89 ALA A C 1
ATOM 636 O O . ALA A 1 89 ? -6.374 9.914 5.473 1.00 93.19 89 ALA A O 1
ATOM 637 N N . PRO A 1 90 ? -6.956 11.886 6.404 1.00 95.12 90 PRO A N 1
ATOM 638 C CA . PRO A 1 90 ? -8.223 11.392 6.938 1.00 95.12 90 PRO A CA 1
ATOM 639 C C . PRO A 1 90 ? -9.184 11.021 5.804 1.00 95.12 90 PRO A C 1
ATOM 641 O O . PRO A 1 90 ? -9.144 11.620 4.728 1.00 95.12 90 PRO A O 1
ATOM 644 N N . ILE A 1 91 ? -10.041 10.027 6.044 1.00 94.94 91 ILE A N 1
ATOM 645 C CA . ILE A 1 91 ? -11.138 9.690 5.135 1.00 94.94 91 ILE A CA 1
ATOM 646 C C . ILE A 1 91 ? -12.477 9.642 5.869 1.00 94.94 91 ILE A C 1
ATOM 648 O O . ILE A 1 91 ? -12.619 9.000 6.907 1.00 94.94 91 ILE A O 1
ATOM 652 N N . GLU A 1 92 ? -13.483 10.269 5.267 1.00 92.00 92 GLU A N 1
ATOM 653 C CA . GLU A 1 92 ? -14.844 10.333 5.800 1.00 92.00 92 GLU A CA 1
ATOM 654 C C . GLU A 1 92 ? -15.601 9.032 5.492 1.00 92.00 92 GLU A C 1
ATOM 656 O O . GLU A 1 92 ? -16.268 8.868 4.461 1.00 92.00 92 GLU A O 1
ATOM 661 N N . VAL A 1 93 ? -15.422 8.045 6.369 1.00 89.81 93 VAL A N 1
ATOM 662 C CA . VAL A 1 93 ? -16.015 6.699 6.247 1.00 89.81 93 VAL A CA 1
ATOM 663 C C . VAL A 1 93 ? -16.709 6.231 7.527 1.00 89.81 93 VAL A C 1
ATOM 665 O O . VAL A 1 93 ? -17.108 5.070 7.614 1.00 89.81 93 VAL A O 1
ATOM 668 N N . GLY A 1 94 ? -16.880 7.138 8.490 1.00 90.38 94 GLY A N 1
ATOM 669 C CA . GLY A 1 94 ? -17.346 6.826 9.835 1.00 90.38 94 GLY A CA 1
ATOM 670 C C . GLY A 1 94 ? -16.230 6.297 10.735 1.00 90.38 94 GLY A C 1
ATOM 671 O O . GLY A 1 94 ? -15.050 6.317 10.385 1.00 90.38 94 GLY A O 1
ATOM 672 N N . HIS A 1 95 ? -16.630 5.836 11.915 1.00 93.69 95 HIS A N 1
ATOM 673 C CA . HIS A 1 95 ? -15.733 5.360 12.960 1.00 93.69 95 HIS A CA 1
ATOM 674 C C . HIS A 1 95 ? -15.754 3.829 13.026 1.00 93.69 95 HIS A C 1
ATOM 676 O O . HIS A 1 95 ? -16.817 3.219 13.158 1.00 93.69 95 HIS A O 1
ATOM 682 N N . LEU A 1 96 ? -14.578 3.208 12.941 1.00 95.62 96 LEU A N 1
ATOM 683 C CA . LEU A 1 96 ? -14.396 1.762 13.058 1.00 95.62 96 LEU A CA 1
ATOM 684 C C . LEU A 1 96 ? -13.815 1.440 14.439 1.00 95.62 96 LEU A C 1
ATOM 686 O O . LEU A 1 96 ? -12.605 1.292 14.588 1.00 95.62 96 LEU A O 1
ATOM 690 N N . GLY A 1 97 ? -14.683 1.386 15.450 1.00 91.88 97 GLY A N 1
ATOM 691 C CA . GLY A 1 97 ? -14.313 1.104 16.840 1.00 91.88 97 GLY A CA 1
ATOM 692 C C . GLY A 1 97 ? -14.231 -0.392 17.174 1.00 91.88 97 GLY A C 1
ATOM 693 O O . GLY A 1 97 ? -14.355 -1.253 16.303 1.00 91.88 97 GLY A O 1
ATOM 694 N N . GLY A 1 98 ? -14.041 -0.691 18.460 1.00 94.00 98 GLY A N 1
ATOM 695 C CA . GLY A 1 98 ? -13.988 -2.059 18.990 1.00 94.00 98 GLY A CA 1
ATOM 696 C C . GLY A 1 98 ? -12.570 -2.618 19.106 1.00 94.00 98 GLY A C 1
ATOM 697 O O . GLY A 1 98 ? -11.587 -1.883 19.041 1.00 94.00 98 GLY A O 1
ATOM 698 N N . SER A 1 99 ? -12.463 -3.926 19.304 1.00 95.06 99 SER A N 1
ATOM 699 C CA . SER A 1 99 ? -11.210 -4.688 19.349 1.00 95.06 99 SER A CA 1
ATOM 700 C C . SER A 1 99 ? -10.431 -4.632 18.025 1.00 95.06 99 SER A C 1
ATOM 702 O O . SER A 1 99 ? -10.977 -4.303 16.974 1.00 95.06 99 SER A O 1
ATOM 704 N N . VAL A 1 100 ? -9.148 -5.019 18.037 1.00 94.56 100 VAL A N 1
ATOM 705 C CA . VAL A 1 100 ? -8.312 -5.130 16.817 1.00 94.56 100 VAL A CA 1
ATOM 706 C C . VAL A 1 100 ? -9.003 -5.938 15.720 1.00 94.56 100 VAL A C 1
ATOM 708 O O . VAL A 1 100 ? -9.006 -5.539 14.555 1.00 94.56 100 VAL A O 1
ATOM 711 N N . THR A 1 101 ? -9.605 -7.066 16.097 1.00 95.31 101 THR A N 1
ATOM 712 C CA . THR A 1 101 ? -10.299 -7.966 15.174 1.00 95.31 101 THR A CA 1
ATOM 713 C C . THR A 1 101 ? -11.520 -7.297 14.550 1.00 95.31 101 THR A C 1
ATOM 715 O O . THR A 1 101 ? -11.714 -7.401 13.339 1.00 95.31 101 THR A O 1
ATOM 718 N N . GLU A 1 102 ? -12.313 -6.570 15.339 1.00 96.75 102 GLU A N 1
ATOM 719 C CA . GLU A 1 102 ? -13.484 -5.831 14.850 1.00 96.75 102 GLU A CA 1
ATOM 720 C C . GLU A 1 102 ? -13.076 -4.678 13.932 1.00 96.75 102 GLU A C 1
ATOM 722 O O . GLU A 1 102 ? -13.639 -4.536 12.845 1.00 96.75 102 GLU A O 1
ATOM 727 N N . ARG A 1 103 ? -12.032 -3.921 14.292 1.00 96.62 103 ARG A N 1
ATOM 728 C CA . ARG A 1 103 ? -11.487 -2.851 13.443 1.00 96.62 103 ARG A CA 1
ATOM 729 C C . ARG A 1 103 ? -10.969 -3.385 12.112 1.00 96.62 103 ARG A C 1
ATOM 731 O O . ARG A 1 103 ? -11.273 -2.822 11.060 1.00 96.62 103 ARG A O 1
ATOM 738 N N . LEU A 1 104 ? -10.241 -4.503 12.128 1.00 95.94 104 LEU A N 1
ATOM 739 C CA . LEU A 1 104 ? -9.783 -5.166 10.907 1.00 95.94 104 LEU A CA 1
ATOM 740 C C . LEU A 1 104 ? -10.967 -5.649 10.058 1.00 95.94 104 LEU A C 1
ATOM 742 O O . LEU A 1 104 ? -10.996 -5.405 8.851 1.00 95.94 104 LEU A O 1
ATOM 746 N N . ALA A 1 105 ? -11.962 -6.297 10.667 1.00 95.88 105 ALA A N 1
ATOM 747 C CA . ALA A 1 105 ? -13.164 -6.743 9.967 1.00 95.88 105 ALA A CA 1
ATOM 748 C C . ALA A 1 105 ? -13.924 -5.565 9.331 1.00 95.88 105 ALA A C 1
ATOM 750 O O . ALA A 1 105 ? -14.299 -5.642 8.156 1.00 95.88 105 ALA A O 1
ATOM 751 N N . GLY A 1 106 ? -14.071 -4.457 10.063 1.00 96.94 106 GLY A N 1
ATOM 752 C CA . GLY A 1 106 ? -14.662 -3.208 9.589 1.00 96.94 106 GLY A CA 1
ATOM 753 C C . GLY A 1 106 ? -13.895 -2.603 8.413 1.00 96.94 106 GLY A C 1
ATOM 754 O O . GLY A 1 106 ? -14.497 -2.271 7.393 1.00 96.94 106 GLY A O 1
ATOM 755 N N . ALA A 1 107 ? -12.562 -2.550 8.486 1.00 96.56 107 ALA A N 1
ATOM 756 C CA . ALA A 1 107 ? -11.720 -2.039 7.403 1.00 96.56 107 ALA A CA 1
ATOM 757 C C . ALA A 1 107 ? -11.875 -2.870 6.120 1.00 96.56 107 ALA A C 1
ATOM 759 O O . ALA A 1 107 ? -11.992 -2.341 5.012 1.00 96.56 107 ALA A O 1
ATOM 760 N N . LEU A 1 108 ? -11.931 -4.194 6.256 1.00 95.75 108 LEU A N 1
ATOM 761 C CA . LEU A 1 108 ? -12.140 -5.100 5.129 1.00 95.75 108 LEU A CA 1
ATOM 762 C C . LEU A 1 108 ? -13.545 -4.968 4.542 1.00 95.75 108 LEU A C 1
ATOM 764 O O . LEU A 1 108 ? -13.702 -4.990 3.319 1.00 95.75 108 LEU A O 1
ATOM 768 N N . ALA A 1 109 ? -14.566 -4.820 5.388 1.00 95.25 109 ALA A N 1
ATOM 769 C CA . ALA A 1 109 ? -15.930 -4.542 4.952 1.00 95.25 109 ALA A CA 1
ATOM 770 C C . ALA A 1 109 ? -16.011 -3.203 4.202 1.00 95.25 109 ALA A C 1
ATOM 772 O O . ALA A 1 109 ? -16.625 -3.134 3.135 1.00 95.25 109 ALA A O 1
ATOM 773 N N . LEU A 1 110 ? -15.316 -2.169 4.676 1.00 95.69 110 LEU A N 1
ATOM 774 C CA . LEU A 1 110 ? -15.212 -0.885 3.990 1.00 95.69 110 LEU A CA 1
ATOM 775 C C . LEU A 1 110 ? -14.596 -1.041 2.591 1.00 95.69 110 LEU A C 1
ATOM 777 O O . LEU A 1 110 ? -15.174 -0.575 1.611 1.00 95.69 110 LEU A O 1
ATOM 781 N N . VAL A 1 111 ? -13.481 -1.766 2.454 1.00 95.38 111 VAL A N 1
ATOM 782 C CA . VAL A 1 111 ? -12.877 -2.036 1.135 1.00 95.38 111 VAL A CA 1
ATOM 783 C C . VAL A 1 111 ? -13.848 -2.783 0.212 1.00 95.38 111 VAL A C 1
ATOM 785 O O . VAL A 1 111 ? -13.946 -2.449 -0.970 1.00 95.38 111 VAL A O 1
ATOM 788 N N . ARG A 1 112 ? -14.594 -3.772 0.727 1.00 94.00 112 ARG A N 1
ATOM 789 C CA . ARG A 1 112 ? -15.604 -4.501 -0.063 1.00 94.00 112 ARG A CA 1
ATOM 790 C C . ARG A 1 112 ? -16.729 -3.582 -0.537 1.00 94.00 112 ARG A C 1
ATOM 792 O O . ARG A 1 112 ? -17.064 -3.606 -1.713 1.00 94.00 112 ARG A O 1
ATOM 799 N N . THR A 1 113 ? -17.294 -2.768 0.351 1.00 93.69 113 THR A N 1
ATOM 800 C CA . THR A 1 113 ? -18.446 -1.899 0.038 1.00 93.69 113 THR A CA 1
ATOM 801 C C . THR A 1 113 ? -18.089 -0.728 -0.876 1.00 93.69 113 THR A C 1
ATOM 803 O O . THR A 1 113 ? -18.953 -0.208 -1.586 1.00 93.69 113 THR A O 1
ATOM 806 N N . ARG A 1 114 ? -16.821 -0.302 -0.869 1.00 93.00 114 ARG A N 1
ATOM 807 C CA . ARG A 1 114 ? -16.282 0.753 -1.738 1.00 93.00 114 ARG A CA 1
ATOM 808 C C . ARG A 1 114 ? -15.794 0.239 -3.094 1.00 93.00 114 ARG A C 1
ATOM 810 O O . ARG A 1 114 ? -15.551 1.038 -3.995 1.00 93.00 114 ARG A O 1
ATOM 817 N N . ALA A 1 115 ? -15.661 -1.073 -3.265 1.00 89.56 115 ALA A N 1
ATOM 818 C CA . ALA A 1 115 ? -15.196 -1.673 -4.506 1.00 89.56 115 ALA A CA 1
ATOM 819 C C . ALA A 1 115 ? -16.047 -1.239 -5.712 1.00 89.56 115 ALA A C 1
ATOM 821 O O . ALA A 1 115 ? -17.236 -1.528 -5.774 1.00 89.56 115 ALA A O 1
ATOM 822 N N . GLY A 1 116 ? -15.412 -0.589 -6.693 1.00 82.12 116 GLY A N 1
ATOM 823 C CA . GLY A 1 116 ? -16.059 -0.213 -7.956 1.00 82.12 116 GLY A CA 1
ATOM 824 C C . GLY A 1 116 ? -16.901 1.064 -7.895 1.00 82.12 116 GLY A C 1
ATOM 825 O O . GLY A 1 116 ? -17.595 1.359 -8.861 1.00 82.12 116 GLY A O 1
ATOM 826 N N . ARG A 1 117 ? -16.841 1.834 -6.800 1.00 88.06 117 ARG A N 1
ATOM 827 C CA . ARG A 1 117 ? -17.568 3.111 -6.696 1.00 88.06 117 ARG A CA 1
ATOM 828 C C . ARG A 1 117 ? -16.977 4.223 -7.556 1.00 88.06 117 ARG A C 1
ATOM 830 O O . ARG A 1 117 ? -17.699 5.138 -7.938 1.00 88.06 117 ARG A O 1
ATOM 837 N N . CYS A 1 118 ? -15.683 4.153 -7.849 1.00 89.31 118 CYS A N 1
ATOM 838 C CA . CYS A 1 118 ? -14.984 5.165 -8.629 1.00 89.31 118 CYS A CA 1
ATOM 839 C C . CYS A 1 118 ? -14.401 4.551 -9.903 1.00 89.31 118 CYS A C 1
ATOM 841 O O . CYS A 1 118 ? -13.999 3.384 -9.926 1.00 89.31 118 CYS A O 1
ATOM 843 N N . ARG A 1 119 ? -14.342 5.356 -10.970 1.00 86.50 119 ARG A N 1
ATOM 844 C CA . ARG A 1 119 ? -13.707 4.953 -12.228 1.00 86.50 119 ARG A CA 1
ATOM 845 C C . ARG A 1 119 ? -12.202 4.800 -12.021 1.00 86.50 119 ARG A C 1
ATOM 847 O O . ARG A 1 119 ? -11.571 5.633 -11.377 1.00 86.50 119 ARG A O 1
ATOM 854 N N . VAL A 1 120 ? -11.642 3.743 -12.598 1.00 86.50 120 VAL A N 1
ATOM 855 C CA . VAL A 1 120 ? -10.199 3.482 -12.630 1.00 86.50 120 VAL A CA 1
ATOM 856 C C . VAL A 1 120 ? -9.730 3.408 -14.073 1.00 86.50 120 VAL A C 1
ATOM 858 O O . VAL A 1 120 ? -10.499 3.030 -14.956 1.00 86.50 120 VAL A O 1
ATOM 861 N N . ASP A 1 121 ? -8.467 3.748 -14.317 1.00 85.88 121 ASP A N 1
ATOM 862 C CA . ASP A 1 121 ? -7.848 3.484 -15.613 1.00 85.88 121 ASP A CA 1
ATOM 863 C C . ASP A 1 121 ? -7.616 1.972 -15.764 1.00 85.88 121 ASP A C 1
ATOM 865 O O . ASP A 1 121 ? -6.730 1.386 -15.135 1.00 85.88 121 ASP A O 1
ATOM 869 N N . GLU A 1 122 ? -8.423 1.335 -16.610 1.00 85.31 122 GLU A N 1
ATOM 870 C CA . GLU A 1 122 ? -8.379 -0.107 -16.879 1.00 85.31 122 GLU A CA 1
ATOM 871 C C . GLU A 1 122 ? -7.069 -0.568 -17.533 1.00 85.31 122 GLU A C 1
ATOM 873 O O . GLU A 1 122 ? -6.751 -1.759 -17.522 1.00 85.31 122 GLU A O 1
ATOM 878 N N . ARG A 1 123 ? -6.259 0.357 -18.060 1.00 85.00 123 ARG A N 1
ATOM 879 C CA . ARG A 1 123 ? -4.929 0.048 -18.602 1.00 85.00 123 ARG A CA 1
ATOM 880 C C . ARG A 1 123 ? -3.915 -0.192 -17.490 1.00 85.00 123 ARG A C 1
ATOM 882 O O . ARG A 1 123 ? -2.937 -0.913 -17.695 1.00 85.00 123 ARG A O 1
ATOM 889 N N . MET A 1 124 ? -4.131 0.387 -16.307 1.00 88.31 124 MET A N 1
ATOM 890 C CA . MET A 1 124 ? -3.152 0.357 -15.224 1.00 88.31 124 MET A CA 1
ATOM 891 C C . MET A 1 124 ? -2.853 -1.062 -14.717 1.00 88.31 124 MET A C 1
ATOM 893 O O . MET A 1 124 ? -1.673 -1.399 -14.609 1.00 88.31 124 MET A O 1
ATOM 897 N N . PRO A 1 125 ? -3.843 -1.949 -14.484 1.00 86.25 125 PRO A N 1
ATOM 898 C CA . PRO A 1 125 ? -3.568 -3.341 -14.127 1.00 86.25 125 PRO A CA 1
ATOM 899 C C . PRO A 1 125 ? -2.654 -4.066 -15.124 1.00 86.25 125 PRO A C 1
ATOM 901 O O . PRO A 1 125 ? -1.779 -4.822 -14.704 1.00 86.25 125 PRO A O 1
ATOM 904 N N . VAL A 1 126 ? -2.806 -3.808 -16.429 1.00 83.56 126 VAL A N 1
ATOM 905 C CA . VAL A 1 126 ? -1.969 -4.411 -17.482 1.00 83.56 126 VAL A CA 1
ATOM 906 C C . VAL A 1 126 ? -0.532 -3.895 -17.396 1.00 83.56 126 VAL A C 1
ATOM 908 O O . VAL A 1 126 ? 0.413 -4.684 -17.432 1.00 83.56 126 VAL A O 1
ATOM 911 N N . VAL A 1 127 ? -0.356 -2.582 -17.217 1.00 85.25 127 VAL A N 1
ATOM 912 C CA . VAL A 1 127 ? 0.968 -1.959 -17.045 1.00 85.25 127 VAL A CA 1
ATOM 913 C C . VAL A 1 127 ? 1.670 -2.500 -15.797 1.00 85.25 127 VAL A C 1
ATOM 915 O O . VAL A 1 127 ? 2.839 -2.882 -15.865 1.00 85.25 127 VAL A O 1
ATOM 918 N N . LEU A 1 128 ? 0.962 -2.588 -14.668 1.00 87.69 128 LEU A N 1
ATOM 919 C CA . LEU A 1 128 ? 1.512 -3.120 -13.420 1.00 87.69 128 LEU A CA 1
ATOM 920 C C . LEU A 1 128 ? 1.892 -4.596 -13.548 1.00 87.69 128 LEU A C 1
ATOM 922 O O . LEU A 1 128 ? 2.974 -4.983 -13.109 1.00 87.69 128 LEU A O 1
ATOM 926 N N . ALA A 1 129 ? 1.043 -5.413 -14.180 1.00 85.12 129 ALA A N 1
ATOM 927 C CA . ALA A 1 129 ? 1.342 -6.819 -14.432 1.00 85.12 129 ALA A CA 1
ATOM 928 C C . ALA A 1 129 ? 2.611 -6.977 -15.284 1.00 85.12 129 ALA A C 1
ATOM 930 O O . ALA A 1 129 ? 3.476 -7.785 -14.948 1.00 85.12 129 ALA A O 1
ATOM 931 N N . ALA A 1 130 ? 2.775 -6.161 -16.331 1.00 82.62 130 ALA A N 1
ATOM 932 C CA . ALA A 1 130 ? 3.982 -6.161 -17.155 1.00 82.62 130 ALA A CA 1
ATOM 933 C C . ALA A 1 130 ? 5.235 -5.755 -16.355 1.00 82.62 130 ALA A C 1
ATOM 935 O O . ALA A 1 130 ? 6.271 -6.417 -16.451 1.00 82.62 130 ALA A O 1
ATOM 936 N N . MET A 1 131 ? 5.135 -4.711 -15.522 1.00 85.19 131 MET A N 1
ATOM 937 C CA . MET A 1 131 ? 6.236 -4.260 -14.661 1.00 85.19 131 MET A CA 1
ATOM 938 C C . MET A 1 131 ? 6.626 -5.299 -13.603 1.00 85.19 131 MET A C 1
ATOM 940 O O . MET A 1 131 ? 7.812 -5.448 -13.325 1.00 85.19 131 MET A O 1
ATOM 944 N N . HIS A 1 132 ? 5.662 -6.024 -13.030 1.00 84.19 132 HIS A N 1
ATOM 945 C CA . HIS A 1 132 ? 5.916 -7.093 -12.060 1.00 84.19 132 HIS A CA 1
ATOM 946 C C . HIS A 1 132 ? 6.468 -8.369 -12.698 1.00 84.19 132 HIS A C 1
ATOM 948 O O . HIS A 1 132 ? 7.321 -9.022 -12.104 1.00 84.19 132 HIS A O 1
ATOM 954 N N . ALA A 1 133 ? 6.003 -8.731 -13.896 1.00 82.06 133 ALA A N 1
ATOM 955 C CA . ALA A 1 133 ? 6.486 -9.914 -14.603 1.00 82.06 133 ALA A CA 1
ATOM 956 C C . ALA A 1 133 ? 7.941 -9.750 -15.059 1.00 82.06 133 ALA A C 1
ATOM 958 O O . ALA A 1 133 ? 8.700 -10.717 -15.085 1.00 82.06 133 ALA A O 1
ATOM 959 N N . ARG A 1 134 ? 8.336 -8.526 -15.437 1.00 76.94 134 ARG A N 1
ATOM 960 C CA . ARG A 1 134 ? 9.705 -8.208 -15.861 1.00 76.94 134 ARG A CA 1
ATOM 961 C C . ARG A 1 134 ? 10.167 -6.869 -15.274 1.00 76.94 134 ARG A C 1
ATOM 963 O O . ARG A 1 134 ? 10.244 -5.892 -16.027 1.00 76.94 134 ARG A O 1
ATOM 970 N N . PRO A 1 135 ? 10.518 -6.805 -13.973 1.00 69.06 135 PRO A N 1
ATOM 971 C CA . PRO A 1 135 ? 11.007 -5.593 -13.307 1.00 69.06 135 PRO A CA 1
ATOM 972 C C . PRO A 1 135 ? 12.350 -5.117 -13.884 1.00 69.06 135 PRO A C 1
ATOM 974 O O . PRO A 1 135 ? 13.394 -5.237 -13.274 1.00 69.06 135 PRO A O 1
ATOM 977 N N . GLY A 1 136 ? 12.393 -4.566 -15.088 1.00 64.06 136 GLY A N 1
ATOM 978 C CA . GLY A 1 136 ? 13.588 -4.734 -15.924 1.00 64.06 136 GLY A CA 1
ATOM 979 C C . GLY A 1 136 ? 13.371 -4.227 -17.325 1.00 64.06 136 GLY A C 1
ATOM 980 O O . GLY A 1 136 ? 14.112 -3.379 -17.818 1.00 64.06 136 GLY A O 1
ATOM 981 N N . ALA A 1 137 ? 12.304 -4.752 -17.916 1.00 66.06 137 ALA A N 1
ATOM 982 C CA . ALA A 1 137 ? 11.920 -4.444 -19.268 1.00 66.06 137 ALA A CA 1
ATOM 983 C C . ALA A 1 137 ? 11.477 -2.977 -19.385 1.00 66.06 137 ALA A C 1
ATOM 985 O O . ALA A 1 137 ? 10.896 -2.421 -18.443 1.00 66.06 137 ALA A O 1
ATOM 986 N N . PRO A 1 138 ? 11.706 -2.350 -20.549 1.00 59.16 138 PRO A N 1
ATOM 987 C CA . PRO A 1 138 ? 11.007 -1.131 -20.912 1.00 59.16 138 PRO A CA 1
ATOM 988 C C . PRO A 1 138 ? 9.501 -1.320 -20.698 1.00 59.16 138 PRO A C 1
ATOM 990 O O . PRO A 1 138 ? 8.901 -2.241 -21.248 1.00 59.16 138 PRO A O 1
ATOM 993 N N . ALA A 1 139 ? 8.887 -0.457 -19.886 1.00 54.97 139 ALA A N 1
ATOM 994 C CA . ALA A 1 139 ? 7.457 -0.540 -19.580 1.00 54.97 139 ALA A CA 1
ATOM 995 C C . ALA A 1 139 ? 6.561 -0.263 -20.803 1.00 54.97 139 ALA A C 1
ATOM 997 O O . ALA A 1 139 ? 5.358 -0.507 -20.752 1.00 54.97 139 ALA A O 1
ATOM 998 N N . CYS A 1 140 ? 7.143 0.231 -21.898 1.00 50.97 140 CYS A N 1
ATOM 999 C CA . CYS A 1 140 ? 6.447 0.539 -23.135 1.00 50.97 140 CYS A CA 1
ATOM 1000 C C . CYS A 1 140 ? 7.053 -0.298 -24.270 1.00 50.97 140 CYS A C 1
ATOM 1002 O O . CYS A 1 140 ? 8.212 -0.094 -24.633 1.00 50.97 140 CYS A O 1
ATOM 1004 N N . ARG A 1 141 ? 6.267 -1.207 -24.856 1.00 49.16 141 ARG A N 1
ATOM 1005 C CA . ARG A 1 141 ? 6.503 -1.655 -26.238 1.00 49.16 141 ARG A CA 1
ATOM 1006 C C . ARG A 1 141 ? 5.917 -0.613 -27.208 1.00 49.16 141 ARG A C 1
ATOM 1008 O O . ARG A 1 141 ? 4.971 0.076 -26.821 1.00 49.16 141 ARG A O 1
ATOM 1015 N N . PRO A 1 142 ? 6.469 -0.454 -28.424 1.00 41.28 142 PRO A N 1
ATOM 1016 C CA . PRO A 1 142 ? 6.057 0.600 -29.350 1.00 41.28 142 PRO A CA 1
ATOM 1017 C C . PRO A 1 142 ? 4.604 0.394 -29.796 1.00 41.28 142 PRO A C 1
ATOM 1019 O O . PRO A 1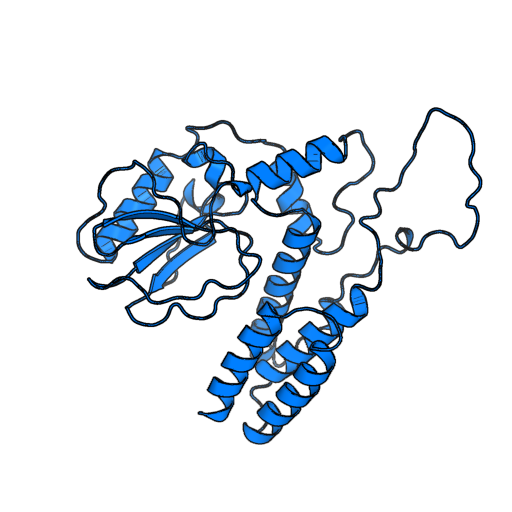 142 ? 4.229 -0.713 -30.174 1.00 41.28 142 PRO A O 1
ATOM 1022 N N . GLY A 1 143 ? 3.790 1.453 -29.727 1.00 45.12 143 GLY A N 1
ATOM 1023 C CA . GLY A 1 143 ? 2.379 1.409 -30.122 1.00 45.12 143 GLY A CA 1
ATOM 1024 C C . GLY A 1 143 ? 1.485 2.408 -29.379 1.00 45.12 143 GLY A C 1
ATOM 1025 O O . GLY A 1 143 ? 0.630 2.015 -28.595 1.00 45.12 143 GLY A O 1
ATOM 1026 N N . ARG A 1 144 ? 1.669 3.709 -29.647 1.00 46.69 144 ARG A N 1
ATOM 1027 C CA . ARG A 1 144 ? 0.665 4.783 -29.445 1.00 46.69 144 ARG A CA 1
ATOM 1028 C C . ARG A 1 144 ? 0.153 5.115 -28.027 1.00 46.69 144 ARG A C 1
ATOM 1030 O O . ARG A 1 144 ? -0.966 5.606 -27.901 1.00 46.69 144 ARG A O 1
ATOM 1037 N N . VAL A 1 145 ? 0.956 5.013 -26.966 1.00 48.50 145 VAL A N 1
ATOM 1038 C CA . VAL A 1 145 ? 0.610 5.716 -25.707 1.00 48.50 145 VAL A CA 1
ATOM 1039 C C . VAL A 1 145 ? 1.539 6.905 -25.490 1.00 48.50 145 VAL A C 1
ATOM 1041 O O . VAL A 1 145 ? 2.751 6.754 -25.344 1.00 48.50 145 VAL A O 1
ATOM 1044 N N . VAL A 1 146 ? 0.964 8.113 -25.498 1.00 51.53 146 VAL A N 1
ATOM 1045 C CA . VAL A 1 146 ? 1.687 9.365 -25.247 1.00 51.53 146 VAL A CA 1
ATOM 1046 C C . VAL A 1 146 ? 2.343 9.272 -23.867 1.00 51.53 146 VAL A C 1
ATOM 1048 O O . VAL A 1 146 ? 1.675 9.196 -22.832 1.00 51.53 146 VAL A O 1
ATOM 1051 N N . ARG A 1 147 ? 3.677 9.256 -23.848 1.00 58.47 147 ARG A N 1
ATOM 1052 C CA . ARG A 1 147 ? 4.520 9.070 -22.655 1.00 58.47 147 ARG A CA 1
ATOM 1053 C C . ARG A 1 147 ? 4.136 9.988 -21.485 1.00 58.47 147 ARG A C 1
ATOM 1055 O O . ARG A 1 147 ? 4.150 9.552 -20.334 1.00 58.47 147 ARG A O 1
ATOM 1062 N N . ALA A 1 148 ? 3.780 11.241 -21.774 1.00 57.62 148 ALA A N 1
ATOM 1063 C CA . ALA A 1 148 ? 3.376 12.222 -20.766 1.00 57.62 148 ALA A CA 1
ATOM 1064 C C . ALA A 1 148 ? 2.029 11.864 -20.114 1.00 57.62 148 ALA A C 1
ATOM 1066 O O . ALA A 1 148 ? 1.956 11.779 -18.889 1.00 57.62 148 ALA A O 1
ATOM 1067 N N . ALA A 1 149 ? 1.010 11.548 -20.922 1.00 58.81 149 ALA A N 1
ATOM 1068 C CA . ALA A 1 149 ? -0.304 11.122 -20.436 1.00 58.81 149 ALA A CA 1
ATOM 1069 C C . ALA A 1 149 ? -0.209 9.833 -19.602 1.00 58.81 149 ALA A C 1
ATOM 1071 O O . ALA A 1 149 ? -0.835 9.720 -18.554 1.00 58.81 149 ALA A O 1
ATOM 1072 N N . THR A 1 150 ? 0.662 8.904 -20.008 1.00 76.38 150 THR A N 1
ATOM 1073 C CA . THR A 1 150 ? 0.914 7.658 -19.262 1.00 76.38 150 THR A CA 1
ATOM 1074 C C . THR A 1 150 ? 1.585 7.925 -17.917 1.00 76.38 150 THR A C 1
ATOM 1076 O O . THR A 1 150 ? 1.266 7.277 -16.930 1.00 76.38 150 THR A O 1
ATOM 1079 N N . THR A 1 151 ? 2.517 8.882 -17.855 1.00 83.38 151 THR A N 1
ATOM 1080 C CA . THR A 1 151 ? 3.239 9.191 -16.611 1.00 83.38 151 THR A CA 1
ATOM 1081 C C . THR A 1 151 ? 2.328 9.868 -15.591 1.00 83.38 151 THR A C 1
ATOM 1083 O O . THR A 1 151 ? 2.384 9.509 -14.419 1.00 83.38 151 THR A O 1
ATOM 1086 N N . ALA A 1 152 ? 1.485 10.807 -16.033 1.00 87.19 152 ALA A N 1
ATOM 1087 C CA . ALA A 1 152 ? 0.502 11.460 -15.171 1.00 87.19 152 ALA A CA 1
ATOM 1088 C C . ALA A 1 152 ? -0.551 10.461 -14.668 1.00 87.19 152 ALA A C 1
ATOM 1090 O O . ALA A 1 152 ? -0.749 10.347 -13.464 1.00 87.19 152 ALA A O 1
ATOM 1091 N N . ALA A 1 153 ? -1.139 9.658 -15.563 1.00 89.62 153 ALA A N 1
ATOM 1092 C CA . ALA A 1 153 ? -2.102 8.621 -15.184 1.00 89.62 153 ALA A CA 1
ATOM 1093 C C . ALA A 1 153 ? -1.499 7.583 -14.219 1.00 89.62 153 ALA A C 1
ATOM 1095 O O . ALA A 1 153 ? -2.159 7.131 -13.286 1.00 89.62 153 ALA A O 1
ATOM 1096 N N . PHE A 1 154 ? -0.223 7.231 -14.403 1.00 91.62 154 PHE A N 1
ATOM 1097 C CA . PHE A 1 154 ? 0.497 6.350 -13.486 1.00 91.62 154 PHE A CA 1
ATOM 1098 C C . PHE A 1 154 ? 0.726 7.002 -12.118 1.00 91.62 154 PHE A C 1
ATOM 1100 O O . PHE A 1 154 ? 0.550 6.337 -11.101 1.00 91.62 154 PHE A O 1
ATOM 1107 N N . GLY A 1 155 ? 1.073 8.293 -12.079 1.00 93.19 155 GLY A N 1
ATOM 1108 C CA . GLY A 1 155 ? 1.151 9.070 -10.838 1.00 93.19 155 GLY A CA 1
ATOM 1109 C C . GLY A 1 155 ? -0.175 9.050 -10.081 1.00 93.19 155 GLY A C 1
ATOM 1110 O O . GLY A 1 155 ? -0.209 8.598 -8.944 1.00 93.19 155 GLY A O 1
ATOM 1111 N N . VAL A 1 156 ? -1.273 9.371 -10.762 1.00 93.69 156 VAL A N 1
ATOM 1112 C CA . VAL A 1 156 ? -2.622 9.361 -10.178 1.00 93.69 156 VAL A CA 1
ATOM 1113 C C . VAL A 1 156 ? -3.014 7.980 -9.654 1.00 93.69 156 VAL A C 1
ATOM 1115 O O . VAL A 1 156 ? -3.578 7.866 -8.573 1.00 93.69 156 VAL A O 1
ATOM 1118 N N . ALA A 1 157 ? -2.725 6.903 -10.385 1.00 93.19 157 ALA A N 1
ATOM 1119 C CA . ALA A 1 157 ? -3.156 5.570 -9.968 1.00 93.19 157 ALA A CA 1
ATOM 1120 C C . ALA A 1 157 ? -2.268 4.957 -8.869 1.00 93.19 157 ALA A C 1
ATOM 1122 O O . ALA A 1 157 ? -2.752 4.227 -8.002 1.00 93.19 157 ALA A O 1
ATOM 1123 N N . ILE A 1 158 ? -0.955 5.192 -8.932 1.00 94.00 158 ILE A N 1
ATOM 1124 C CA . ILE A 1 158 ? 0.045 4.462 -8.136 1.00 94.00 158 ILE A CA 1
ATOM 1125 C C . ILE A 1 158 ? 0.680 5.329 -7.058 1.00 94.00 158 ILE A C 1
ATOM 1127 O O . ILE A 1 158 ? 1.168 4.789 -6.073 1.00 94.00 158 ILE A O 1
ATOM 1131 N N . GLY A 1 159 ? 0.696 6.645 -7.259 1.00 93.94 159 GLY A N 1
ATOM 1132 C CA . GLY A 1 159 ? 1.283 7.664 -6.390 1.00 93.94 159 GLY A CA 1
ATOM 1133 C C . GLY A 1 159 ? 2.802 7.764 -6.496 1.00 93.94 159 GLY A C 1
ATOM 1134 O O . GLY A 1 159 ? 3.450 8.539 -5.799 1.00 93.94 159 GLY A O 1
ATOM 1135 N N . LEU A 1 160 ? 3.399 6.974 -7.390 1.00 91.81 160 LEU A N 1
ATOM 1136 C CA . LEU A 1 160 ? 4.824 6.963 -7.686 1.00 91.81 160 LEU A CA 1
ATOM 1137 C C . LEU A 1 160 ? 5.039 7.217 -9.168 1.00 91.81 160 LEU A C 1
ATOM 1139 O O . LEU A 1 160 ? 4.233 6.832 -10.004 1.00 91.81 160 LEU A O 1
ATOM 1143 N N . ARG A 1 161 ? 6.201 7.761 -9.530 1.00 90.06 161 ARG A N 1
ATOM 1144 C CA . ARG A 1 161 ? 6.640 7.741 -10.932 1.00 90.06 161 ARG A CA 1
ATOM 1145 C C . ARG A 1 161 ? 6.998 6.305 -11.350 1.00 90.06 161 ARG A C 1
ATOM 1147 O O . ARG A 1 161 ? 7.582 5.590 -10.528 1.00 90.06 161 ARG A O 1
ATOM 1154 N N . PRO A 1 162 ? 6.811 5.907 -12.625 1.00 87.75 162 PRO A N 1
ATOM 1155 C CA . PRO A 1 162 ? 7.131 4.558 -13.114 1.00 87.75 162 PRO A CA 1
ATOM 1156 C C . PRO A 1 162 ? 8.530 4.055 -12.727 1.00 87.75 162 PRO A C 1
ATOM 1158 O O . PRO A 1 162 ? 8.701 2.930 -12.266 1.00 87.75 162 PRO A O 1
ATOM 1161 N N . LYS A 1 163 ? 9.551 4.917 -12.840 1.00 84.19 163 LYS A N 1
ATOM 1162 C CA . LYS A 1 163 ? 10.933 4.575 -12.467 1.00 84.19 163 LYS A CA 1
ATOM 1163 C C . LYS A 1 163 ? 11.085 4.296 -10.969 1.00 84.19 163 LYS A C 1
ATOM 1165 O O . LYS A 1 163 ? 11.804 3.373 -10.595 1.00 84.19 163 LYS A O 1
ATOM 1170 N N . SER A 1 164 ? 10.438 5.091 -10.118 1.00 87.88 164 SER A N 1
ATOM 1171 C CA . SER A 1 164 ? 10.457 4.892 -8.665 1.00 87.88 164 SER A CA 1
ATOM 1172 C C . SER A 1 164 ? 9.718 3.614 -8.285 1.00 87.88 164 SER A C 1
ATOM 1174 O O . SER A 1 164 ? 10.237 2.827 -7.503 1.00 87.88 164 SER A O 1
ATOM 1176 N N . TYR A 1 165 ? 8.565 3.364 -8.908 1.00 89.50 165 TYR A N 1
ATOM 1177 C CA . TYR A 1 165 ? 7.796 2.140 -8.716 1.00 89.50 165 TYR A CA 1
ATOM 1178 C C . TYR A 1 165 ? 8.616 0.885 -9.045 1.00 89.50 165 TYR A C 1
ATOM 1180 O O . TYR A 1 165 ? 8.774 0.018 -8.191 1.00 89.50 165 TYR A O 1
ATOM 1188 N N . VAL A 1 166 ? 9.231 0.818 -10.234 1.00 84.88 166 VAL A N 1
ATOM 1189 C CA . VAL A 1 166 ? 10.062 -0.335 -10.630 1.00 84.88 166 VAL A CA 1
ATOM 1190 C C . VAL A 1 166 ? 11.248 -0.532 -9.682 1.00 84.88 166 VAL A C 1
ATOM 1192 O O . VAL A 1 166 ? 11.586 -1.669 -9.370 1.00 84.88 166 VAL A O 1
ATOM 1195 N N . ARG A 1 167 ? 11.871 0.545 -9.177 1.00 84.94 167 ARG A N 1
ATOM 1196 C CA . ARG A 1 167 ? 12.946 0.438 -8.171 1.00 84.94 167 ARG A CA 1
ATOM 1197 C C . ARG A 1 167 ? 12.464 -0.236 -6.890 1.00 84.94 167 ARG A C 1
ATOM 1199 O O . ARG A 1 167 ? 13.142 -1.127 -6.391 1.00 84.94 167 ARG A O 1
ATOM 1206 N N . VAL A 1 168 ? 11.301 0.173 -6.389 1.00 86.31 168 VAL A N 1
ATOM 1207 C CA . VAL A 1 168 ? 10.703 -0.412 -5.187 1.00 86.31 168 VAL A CA 1
ATOM 1208 C C . VAL A 1 168 ? 10.310 -1.871 -5.435 1.00 86.31 168 VAL A C 1
ATOM 1210 O O . VAL A 1 168 ? 10.661 -2.736 -4.640 1.00 86.31 168 VAL A O 1
ATOM 1213 N N . VAL A 1 169 ? 9.670 -2.182 -6.566 1.00 85.62 169 VAL A N 1
ATOM 1214 C CA . VAL A 1 169 ? 9.320 -3.566 -6.933 1.00 85.62 169 VAL A CA 1
ATOM 1215 C C . VAL A 1 169 ? 10.565 -4.450 -7.013 1.00 85.62 169 VAL A C 1
ATOM 1217 O O . VAL A 1 169 ? 10.577 -5.532 -6.437 1.00 85.62 169 VAL A O 1
ATOM 1220 N N . ARG A 1 170 ? 11.643 -3.986 -7.658 1.00 84.25 170 ARG A N 1
ATOM 1221 C CA . ARG A 1 170 ? 12.912 -4.729 -7.718 1.00 84.25 170 ARG A CA 1
ATOM 1222 C C . ARG A 1 170 ? 13.481 -5.017 -6.333 1.00 84.25 170 ARG A C 1
ATOM 1224 O O . ARG A 1 170 ? 13.920 -6.135 -6.100 1.00 84.25 170 ARG A O 1
ATOM 1231 N N . LEU A 1 171 ? 13.457 -4.032 -5.434 1.00 83.31 171 LEU A N 1
ATOM 1232 C CA . LEU A 1 171 ? 13.905 -4.209 -4.054 1.00 83.31 171 LEU A CA 1
ATOM 1233 C C . LEU A 1 171 ? 13.103 -5.315 -3.351 1.00 83.31 171 LEU A C 1
ATOM 1235 O O . LEU A 1 171 ? 13.701 -6.230 -2.793 1.00 83.31 171 LEU A O 1
ATOM 1239 N N . HIS A 1 172 ? 11.770 -5.288 -3.447 1.00 84.94 172 HIS A N 1
ATOM 1240 C CA . HIS A 1 172 ? 10.911 -6.330 -2.861 1.00 84.94 172 HIS A CA 1
ATOM 1241 C C . HIS A 1 172 ? 11.159 -7.714 -3.461 1.00 84.94 172 HIS A C 1
ATOM 1243 O O . HIS A 1 172 ? 11.230 -8.691 -2.723 1.00 84.94 172 HIS A O 1
ATOM 1249 N N . HIS A 1 173 ? 11.336 -7.814 -4.781 1.00 83.00 173 HIS A N 1
ATOM 1250 C CA . HIS A 1 173 ? 11.676 -9.083 -5.432 1.00 83.00 173 HIS A CA 1
ATOM 1251 C C . HIS A 1 173 ? 13.038 -9.618 -4.972 1.00 83.00 173 HIS A C 1
ATOM 1253 O O . HIS A 1 173 ? 13.162 -10.811 -4.705 1.00 83.00 173 HIS A O 1
ATOM 1259 N N . ALA A 1 174 ? 14.042 -8.746 -4.857 1.00 81.12 174 ALA A N 1
ATOM 1260 C CA . ALA A 1 174 ? 15.372 -9.119 -4.392 1.00 81.12 174 ALA A CA 1
ATOM 1261 C C . ALA A 1 174 ? 15.327 -9.646 -2.950 1.00 81.12 174 ALA A C 1
ATOM 1263 O O . ALA A 1 174 ? 15.887 -10.699 -2.665 1.00 81.12 174 ALA A O 1
ATOM 1264 N N . LEU A 1 175 ? 14.591 -8.974 -2.063 1.00 82.12 175 LEU A N 1
ATOM 1265 C CA . LEU A 1 175 ? 14.401 -9.412 -0.678 1.00 82.12 175 LEU A CA 1
ATOM 1266 C C . LEU A 1 175 ? 13.623 -10.726 -0.572 1.00 82.12 175 LEU A C 1
ATOM 1268 O O . LEU A 1 175 ? 14.008 -11.608 0.189 1.00 82.12 175 LEU A O 1
ATOM 1272 N N . ALA A 1 176 ? 12.560 -10.894 -1.363 1.00 82.81 176 ALA 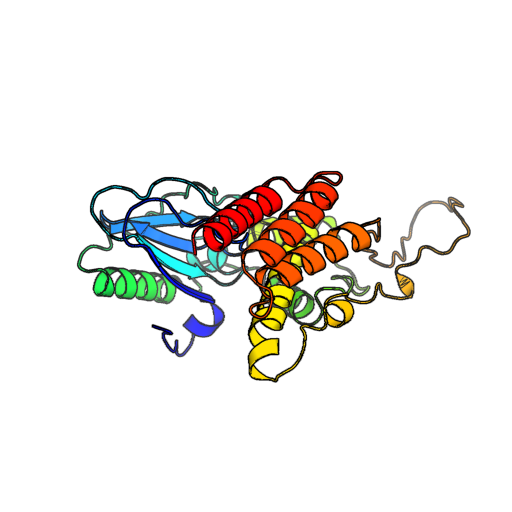A N 1
ATOM 1273 C CA . ALA A 1 176 ? 11.810 -12.146 -1.400 1.00 82.81 176 ALA A CA 1
ATOM 1274 C C . ALA A 1 176 ? 12.690 -13.321 -1.863 1.00 82.81 176 ALA A C 1
ATOM 1276 O O . ALA A 1 176 ? 12.638 -14.398 -1.271 1.00 82.81 176 ALA A O 1
ATOM 1277 N N . ALA A 1 177 ? 13.532 -13.107 -2.880 1.00 79.81 177 ALA A N 1
ATOM 1278 C CA . ALA A 1 177 ? 14.505 -14.102 -3.325 1.00 79.81 177 ALA A CA 1
ATOM 1279 C C . ALA A 1 177 ? 15.538 -14.415 -2.230 1.00 79.81 177 ALA A C 1
ATOM 1281 O O . ALA A 1 177 ? 15.849 -15.582 -1.998 1.00 79.81 177 ALA A O 1
ATOM 1282 N N . ALA A 1 178 ? 16.011 -13.391 -1.515 1.00 79.38 178 ALA A N 1
ATOM 1283 C CA . ALA A 1 178 ? 16.940 -13.535 -0.400 1.00 79.38 178 ALA A CA 1
ATOM 1284 C C . ALA A 1 178 ? 16.377 -14.411 0.719 1.00 79.38 178 ALA A C 1
ATOM 1286 O O . ALA A 1 178 ? 17.044 -15.332 1.172 1.00 79.38 178 ALA A O 1
ATOM 1287 N N . HIS A 1 179 ? 15.131 -14.156 1.122 1.00 79.31 179 HIS A N 1
ATOM 1288 C CA . HIS A 1 179 ? 14.461 -14.927 2.167 1.00 79.31 179 HIS A CA 1
ATOM 1289 C C . HIS A 1 179 ? 14.161 -16.370 1.737 1.00 79.31 179 HIS A C 1
ATOM 1291 O O . HIS A 1 179 ? 14.138 -17.267 2.574 1.00 79.31 179 HIS A O 1
ATOM 1297 N N . ALA A 1 180 ? 13.939 -16.615 0.442 1.00 79.56 180 ALA A N 1
ATOM 1298 C CA . ALA A 1 180 ? 13.644 -17.951 -0.072 1.00 79.56 180 ALA A CA 1
ATOM 1299 C C . ALA A 1 180 ? 14.890 -18.837 -0.251 1.00 79.56 180 ALA A C 1
ATOM 1301 O O . ALA A 1 180 ? 14.764 -20.061 -0.245 1.00 79.56 180 ALA A O 1
ATOM 1302 N N . ALA A 1 181 ? 16.078 -18.251 -0.429 1.00 80.38 181 ALA A N 1
ATOM 1303 C CA . ALA A 1 181 ? 17.292 -19.003 -0.750 1.00 80.38 181 ALA A CA 1
ATOM 1304 C C . ALA A 1 181 ? 17.757 -19.961 0.375 1.00 80.38 181 ALA A C 1
ATOM 1306 O O . ALA A 1 181 ? 18.020 -21.128 0.068 1.00 80.38 181 ALA A O 1
ATOM 1307 N N . PRO A 1 182 ? 17.767 -19.570 1.672 1.00 80.56 182 PRO A N 1
ATOM 1308 C CA . PRO A 1 182 ? 18.157 -20.472 2.757 1.00 80.56 182 PRO A CA 1
ATOM 1309 C C . PRO A 1 182 ? 17.303 -21.740 2.836 1.00 80.56 182 PRO A C 1
ATOM 1311 O O . PRO A 1 182 ? 17.843 -22.823 3.046 1.00 80.56 182 PRO A O 1
ATOM 1314 N N . ALA A 1 183 ? 15.991 -21.628 2.600 1.00 79.25 183 ALA A N 1
ATOM 1315 C CA . ALA A 1 183 ? 15.071 -22.768 2.609 1.00 79.25 183 ALA A CA 1
ATOM 1316 C C . ALA A 1 183 ? 15.376 -23.799 1.506 1.00 79.25 183 ALA A C 1
ATOM 1318 O O . ALA A 1 183 ? 14.958 -24.948 1.604 1.00 79.25 183 ALA A O 1
ATOM 1319 N N . LYS A 1 184 ? 16.117 -23.396 0.468 1.00 79.94 184 LYS A N 1
ATOM 1320 C CA . LYS A 1 184 ? 16.558 -24.256 -0.637 1.00 79.94 184 LYS A CA 1
ATOM 1321 C C . LYS A 1 184 ? 18.005 -24.733 -0.490 1.00 79.94 184 LYS A C 1
ATOM 1323 O O . LYS A 1 184 ? 18.496 -25.452 -1.350 1.00 79.94 184 LYS A O 1
ATOM 1328 N N . GLY A 1 185 ? 18.709 -24.310 0.564 1.00 85.50 185 GLY A N 1
ATOM 1329 C CA . GLY A 1 185 ? 20.155 -24.516 0.687 1.00 85.50 185 GLY A CA 1
ATOM 1330 C C . GLY A 1 185 ? 20.977 -23.728 -0.342 1.00 85.50 185 GLY A C 1
ATOM 1331 O O . GLY A 1 185 ? 22.169 -23.985 -0.501 1.00 85.50 185 GLY A O 1
ATOM 1332 N N . GLU A 1 186 ? 20.360 -22.765 -1.028 1.00 81.94 186 GLU A N 1
ATOM 1333 C CA . GLU A 1 186 ? 20.977 -21.951 -2.070 1.00 81.94 186 GLU A CA 1
ATOM 1334 C C . GLU A 1 186 ? 21.496 -20.632 -1.481 1.00 81.94 186 GLU A C 1
ATOM 1336 O O . GLU A 1 186 ? 20.996 -20.124 -0.473 1.00 81.94 186 GLU A O 1
ATOM 1341 N N . ARG A 1 187 ? 22.495 -20.030 -2.134 1.00 74.12 187 ARG A N 1
ATOM 1342 C CA . ARG A 1 187 ? 22.803 -18.611 -1.917 1.00 74.12 187 ARG A CA 1
ATOM 1343 C C . ARG A 1 187 ? 21.855 -17.773 -2.774 1.00 74.12 187 ARG A C 1
ATOM 1345 O O . ARG A 1 187 ? 21.577 -18.182 -3.900 1.00 74.12 187 ARG A O 1
ATOM 1352 N N . PRO A 1 188 ? 21.390 -16.606 -2.296 1.00 68.75 188 PRO A N 1
ATOM 1353 C CA . PRO A 1 188 ? 20.606 -15.714 -3.134 1.00 68.75 188 PRO A CA 1
ATOM 1354 C C . PRO A 1 188 ? 21.395 -15.368 -4.400 1.00 68.75 188 PRO A C 1
ATOM 1356 O O . PRO A 1 188 ? 22.489 -14.801 -4.324 1.00 68.75 188 PRO A O 1
ATOM 1359 N N . ASP A 1 189 ? 20.854 -15.718 -5.566 1.00 70.12 189 ASP A N 1
ATOM 1360 C CA . ASP A 1 189 ? 21.440 -15.309 -6.836 1.00 70.12 189 ASP A CA 1
ATOM 1361 C C . ASP A 1 189 ? 21.081 -13.844 -7.108 1.00 70.12 189 ASP A C 1
ATOM 1363 O O . ASP A 1 189 ? 20.090 -13.493 -7.757 1.00 70.12 189 ASP A O 1
ATOM 1367 N N . TRP A 1 190 ? 21.920 -12.957 -6.582 1.00 64.38 190 TRP A N 1
ATOM 1368 C CA . TRP A 1 190 ? 21.795 -11.529 -6.825 1.00 64.38 190 TRP A CA 1
ATOM 1369 C C . TRP A 1 190 ? 21.985 -11.180 -8.302 1.00 64.38 190 TRP A C 1
ATOM 1371 O O . TRP A 1 190 ? 21.430 -10.176 -8.745 1.00 64.38 190 TRP A O 1
ATOM 1381 N N . ALA A 1 191 ? 22.699 -11.996 -9.087 1.00 61.69 191 ALA A N 1
ATOM 1382 C CA . ALA A 1 191 ? 22.834 -11.791 -10.525 1.00 61.69 191 ALA A CA 1
ATOM 1383 C C . ALA A 1 191 ? 21.528 -12.109 -11.270 1.00 61.69 191 ALA A C 1
ATOM 1385 O O . ALA A 1 191 ? 21.184 -11.369 -12.184 1.00 61.69 191 ALA A O 1
ATOM 1386 N N . ALA A 1 192 ? 20.728 -13.082 -10.827 1.00 55.91 192 ALA A N 1
ATOM 1387 C CA . ALA A 1 192 ? 19.362 -13.274 -11.333 1.00 55.91 192 ALA A CA 1
ATOM 1388 C C . ALA A 1 192 ? 18.427 -12.101 -10.981 1.00 55.91 192 ALA A C 1
ATOM 1390 O O . ALA A 1 192 ? 17.488 -11.802 -11.721 1.00 55.91 192 ALA A O 1
ATOM 1391 N N . SER A 1 193 ? 18.702 -11.384 -9.883 1.00 54.94 193 SER A N 1
ATOM 1392 C CA . SER A 1 193 ? 18.022 -10.116 -9.569 1.00 54.94 193 SER A CA 1
ATOM 1393 C C . SER A 1 193 ? 18.543 -8.926 -10.396 1.00 54.94 193 SER A C 1
ATOM 1395 O O . SER A 1 193 ? 17.872 -7.891 -10.486 1.00 54.94 193 SER A O 1
ATOM 1397 N N . ARG A 1 194 ? 19.711 -9.065 -11.052 1.00 56.69 194 ARG A N 1
ATOM 1398 C CA . ARG A 1 194 ? 20.178 -8.124 -12.077 1.00 56.69 194 ARG A CA 1
ATOM 1399 C C . ARG A 1 194 ? 19.377 -8.385 -13.338 1.00 56.69 194 ARG A C 1
ATOM 1401 O O . ARG A 1 194 ? 19.696 -9.243 -14.152 1.00 56.69 194 ARG A O 1
ATOM 1408 N N . PHE A 1 195 ? 18.323 -7.607 -13.518 1.00 53.94 195 PHE A N 1
ATOM 1409 C CA . PHE A 1 195 ? 17.584 -7.655 -14.766 1.00 53.94 195 PHE A CA 1
ATOM 1410 C C . PHE A 1 195 ? 18.508 -7.221 -15.905 1.00 53.94 195 PHE A C 1
ATOM 1412 O O . PHE A 1 195 ? 19.035 -6.104 -15.836 1.00 53.94 195 PHE A O 1
ATOM 1419 N N . PRO A 1 196 ? 18.722 -8.071 -16.929 1.00 47.00 196 PRO A N 1
ATOM 1420 C CA . PRO A 1 196 ? 19.561 -7.703 -18.050 1.00 47.00 196 PRO A CA 1
ATOM 1421 C C . PRO A 1 196 ? 19.000 -6.414 -18.641 1.00 47.00 196 PRO A C 1
ATOM 1423 O O . PRO A 1 196 ? 17.810 -6.324 -18.959 1.00 47.00 196 PRO A O 1
ATOM 1426 N N . LEU A 1 197 ? 19.857 -5.396 -18.752 1.00 44.91 197 LEU A N 1
ATOM 1427 C CA . LEU A 1 197 ? 19.585 -4.287 -19.653 1.00 44.91 197 LEU A CA 1
ATOM 1428 C C . LEU A 1 197 ? 19.268 -4.932 -21.001 1.00 44.91 197 LEU A C 1
ATOM 1430 O O . LEU A 1 197 ? 20.054 -5.745 -21.491 1.00 44.91 197 LEU A O 1
ATOM 1434 N N . HIS A 1 198 ? 18.089 -4.644 -21.553 1.00 43.19 198 HIS A N 1
ATOM 1435 C CA . HIS A 1 198 ? 17.722 -5.150 -22.872 1.00 43.19 198 HIS A CA 1
ATOM 1436 C C . HIS A 1 198 ? 18.886 -4.817 -23.824 1.00 43.19 198 HIS A C 1
ATOM 1438 O O . HIS A 1 198 ? 19.392 -3.695 -23.746 1.00 43.19 198 HIS A O 1
ATOM 1444 N N . PRO A 1 199 ? 19.367 -5.724 -24.686 1.00 44.34 199 PRO A N 1
ATOM 1445 C CA . PRO A 1 199 ? 20.488 -5.419 -25.582 1.00 44.34 199 PRO A CA 1
ATOM 1446 C C . PRO A 1 199 ? 20.213 -4.180 -26.455 1.00 44.34 199 PRO A C 1
ATOM 1448 O O . PRO A 1 199 ? 21.131 -3.435 -26.779 1.00 44.34 199 PRO A O 1
ATOM 1451 N N . GLU A 1 200 ? 18.935 -3.892 -26.715 1.00 46.19 200 GLU A N 1
ATOM 1452 C CA . GLU A 1 200 ? 18.445 -2.688 -27.405 1.00 46.19 200 GLU A CA 1
ATOM 1453 C C . GLU A 1 200 ? 18.393 -1.416 -26.538 1.00 46.19 200 GLU A C 1
ATOM 1455 O O . GLU A 1 200 ? 17.936 -0.392 -27.018 1.00 46.19 200 GLU A O 1
ATOM 1460 N N . SER A 1 201 ? 18.807 -1.474 -25.266 1.00 42.84 201 SER A N 1
ATOM 1461 C CA . SER A 1 201 ? 18.900 -0.314 -24.360 1.00 42.84 201 SER A CA 1
ATOM 1462 C C . SER A 1 201 ? 20.315 0.270 -24.258 1.00 42.84 201 SER A C 1
ATOM 1464 O O . SER A 1 201 ? 20.581 1.148 -23.433 1.00 42.84 201 SER A O 1
ATOM 1466 N N . ARG A 1 202 ? 21.250 -0.250 -25.069 1.00 43.56 202 ARG A N 1
ATOM 1467 C CA . ARG A 1 202 ? 22.514 0.430 -25.353 1.00 43.56 202 ARG A CA 1
ATOM 1468 C C . ARG A 1 202 ? 22.244 1.429 -26.478 1.00 43.56 202 ARG A C 1
ATOM 1470 O O . ARG A 1 202 ? 21.972 0.977 -27.592 1.00 43.56 202 ARG A O 1
ATOM 1477 N N . PRO A 1 203 ? 22.382 2.745 -26.243 1.00 42.03 203 PRO A N 1
ATOM 1478 C CA . PRO A 1 203 ? 22.293 3.695 -27.336 1.00 42.03 203 PRO A CA 1
ATOM 1479 C C . PRO A 1 203 ? 23.367 3.332 -28.372 1.00 42.03 203 PRO A C 1
ATOM 1481 O O . PRO A 1 203 ? 24.519 3.086 -27.987 1.00 42.03 203 PRO A O 1
ATOM 1484 N N . PRO A 1 204 ? 23.034 3.257 -29.674 1.00 39.66 204 PRO A N 1
ATOM 1485 C CA . PRO A 1 204 ? 24.041 3.026 -30.695 1.00 39.66 204 PRO A CA 1
ATOM 1486 C C . PRO A 1 204 ? 25.098 4.127 -30.586 1.00 39.66 204 PRO A C 1
ATOM 1488 O O . PRO A 1 204 ? 24.773 5.313 -30.544 1.00 39.66 204 PRO A O 1
ATOM 1491 N N . ALA A 1 205 ? 26.375 3.739 -30.558 1.00 44.78 205 ALA A N 1
ATOM 1492 C CA . ALA A 1 205 ? 27.524 4.634 -30.374 1.00 44.78 205 ALA A CA 1
ATOM 1493 C C . ALA A 1 205 ? 27.718 5.662 -31.511 1.00 44.78 205 ALA A C 1
ATOM 1495 O O . ALA A 1 205 ? 28.730 6.354 -31.573 1.00 44.78 205 ALA A O 1
ATOM 1496 N N . SER A 1 206 ? 26.763 5.781 -32.433 1.00 44.84 206 SER A N 1
ATOM 1497 C CA . SER A 1 206 ? 26.842 6.688 -33.563 1.00 44.84 206 SER A CA 1
ATOM 1498 C C . SER A 1 206 ? 25.504 7.388 -33.808 1.00 44.84 206 SER A C 1
ATOM 1500 O O . SER A 1 206 ? 24.463 6.747 -33.911 1.00 44.84 206 SER A O 1
ATOM 1502 N N . ARG A 1 207 ? 25.592 8.713 -34.002 1.00 40.88 207 ARG A N 1
ATOM 1503 C CA . ARG A 1 207 ? 24.597 9.633 -34.596 1.00 40.88 207 ARG A CA 1
ATOM 1504 C C . ARG A 1 207 ? 23.636 10.360 -33.645 1.00 40.88 207 ARG A C 1
ATOM 1506 O O . ARG A 1 207 ? 22.425 10.193 -33.695 1.00 40.88 207 ARG A O 1
ATOM 1513 N N . LEU A 1 208 ? 24.168 11.399 -33.002 1.00 39.75 208 LEU A N 1
ATOM 1514 C CA . LEU A 1 208 ? 23.495 12.704 -32.970 1.00 39.75 208 LEU A CA 1
ATOM 1515 C C . LEU A 1 208 ? 23.603 13.338 -34.371 1.00 39.75 208 LEU A C 1
ATOM 1517 O O . LEU A 1 208 ? 24.486 14.144 -34.644 1.00 39.75 208 LEU A O 1
ATOM 1521 N N . ARG A 1 209 ? 22.720 12.953 -35.298 1.00 43.56 209 ARG A N 1
ATOM 1522 C CA . ARG A 1 209 ? 22.386 13.808 -36.447 1.00 43.56 209 ARG A CA 1
ATOM 1523 C C . ARG A 1 209 ? 20.924 14.200 -36.311 1.00 43.56 209 ARG A C 1
ATOM 1525 O O . ARG A 1 209 ? 20.048 13.353 -36.438 1.00 43.56 209 ARG A O 1
ATOM 1532 N N . ARG A 1 210 ? 20.673 15.491 -36.068 1.00 39.38 210 ARG A N 1
ATOM 1533 C CA . ARG A 1 210 ? 19.350 16.094 -36.256 1.00 39.38 210 ARG A CA 1
ATOM 1534 C C . ARG A 1 210 ? 18.931 15.849 -37.709 1.00 39.38 210 ARG A C 1
ATOM 1536 O O . ARG A 1 210 ? 19.543 16.409 -38.615 1.00 39.38 210 ARG A O 1
ATOM 1543 N N . ARG A 1 211 ? 17.910 15.024 -37.936 1.00 40.31 211 ARG A N 1
ATOM 1544 C CA . ARG A 1 211 ? 17.060 15.148 -39.124 1.00 40.31 211 ARG A CA 1
ATOM 1545 C C . ARG A 1 211 ? 15.764 15.832 -38.709 1.00 40.31 211 ARG A C 1
ATOM 1547 O O . ARG A 1 211 ? 15.329 15.694 -37.570 1.00 40.31 211 ARG A O 1
ATOM 1554 N N . GLY A 1 212 ? 15.278 16.671 -39.618 1.00 42.59 212 GLY A N 1
ATOM 1555 C CA . GLY A 1 212 ? 14.186 17.609 -39.416 1.00 42.59 212 GLY A CA 1
ATOM 1556 C C . GLY A 1 212 ? 12.850 16.968 -39.052 1.00 42.59 212 GLY A C 1
ATOM 1557 O O . GLY A 1 212 ? 12.688 15.753 -39.065 1.00 42.59 212 GLY A O 1
ATOM 1558 N N . ALA A 1 213 ? 11.943 17.872 -38.696 1.00 46.44 213 ALA A N 1
ATOM 1559 C CA . ALA A 1 213 ? 10.567 17.694 -38.262 1.00 46.44 213 ALA A CA 1
ATOM 1560 C C . ALA A 1 213 ? 9.862 16.416 -38.746 1.00 46.44 213 ALA A C 1
ATOM 1562 O O . ALA A 1 213 ? 9.739 16.185 -39.945 1.00 46.44 213 ALA A O 1
ATOM 1563 N N . GLY A 1 214 ? 9.270 15.693 -37.791 1.00 43.97 214 GLY A N 1
ATOM 1564 C CA . GLY A 1 214 ? 7.939 15.140 -38.024 1.00 43.97 214 GLY A CA 1
ATOM 1565 C C . GLY A 1 214 ? 7.714 13.649 -37.826 1.00 43.97 214 GLY A C 1
ATOM 1566 O O . GLY A 1 214 ? 6.620 13.226 -38.146 1.00 43.97 214 GLY A O 1
ATOM 1567 N N . GLU A 1 215 ? 8.634 12.847 -37.287 1.00 31.28 215 GLU A N 1
ATOM 1568 C CA . GLU A 1 215 ? 8.274 11.488 -36.843 1.00 31.28 215 GLU A CA 1
ATOM 1569 C C . GLU A 1 215 ? 9.332 10.918 -35.893 1.00 31.28 215 GLU A C 1
ATOM 1571 O O . GLU A 1 215 ? 10.518 10.868 -36.216 1.00 31.28 215 GLU A O 1
ATOM 1576 N N . PHE A 1 216 ? 8.914 10.533 -34.686 1.00 33.62 216 PHE A N 1
ATOM 1577 C CA . PHE A 1 216 ? 9.771 9.868 -33.705 1.00 33.62 216 PHE A CA 1
ATOM 1578 C C . PHE A 1 216 ? 9.401 8.386 -33.645 1.00 33.62 216 PHE A C 1
ATOM 1580 O O . PHE A 1 216 ? 8.513 8.005 -32.883 1.00 33.62 216 PHE A O 1
ATOM 1587 N N . ASP A 1 217 ? 10.136 7.546 -34.373 1.00 32.09 217 ASP A N 1
ATOM 1588 C CA . ASP A 1 217 ? 10.215 6.110 -34.087 1.00 32.09 217 ASP A CA 1
ATOM 1589 C C . ASP A 1 217 ? 11.183 5.902 -32.911 1.00 32.09 217 ASP A C 1
ATOM 1591 O O . ASP A 1 217 ? 12.357 5.556 -33.040 1.00 32.09 217 ASP A O 1
ATOM 1595 N N . GLY A 1 218 ? 10.707 6.269 -31.722 1.00 33.75 218 GLY A N 1
ATOM 1596 C CA . GLY A 1 218 ? 11.469 6.182 -30.484 1.00 33.75 218 GLY A CA 1
ATOM 1597 C C . GLY A 1 218 ? 11.222 4.855 -29.781 1.00 33.75 218 GLY A C 1
ATOM 1598 O O . GLY A 1 218 ? 10.174 4.671 -29.156 1.00 33.75 218 GLY A O 1
ATOM 1599 N N . VAL A 1 219 ? 12.217 3.964 -29.789 1.00 33.69 219 VAL A N 1
ATOM 1600 C CA . VAL A 1 219 ? 12.315 2.900 -28.780 1.00 33.69 219 VAL A CA 1
ATOM 1601 C C . VAL A 1 219 ? 12.251 3.574 -27.410 1.00 33.69 219 VAL A C 1
ATOM 1603 O O . VAL A 1 219 ? 13.019 4.487 -27.102 1.00 33.69 219 VAL A O 1
ATOM 1606 N N . CYS A 1 220 ? 11.283 3.169 -26.589 1.00 37.06 220 CYS A N 1
ATOM 1607 C CA . CYS A 1 220 ? 11.097 3.712 -25.251 1.00 37.06 220 CYS A CA 1
ATOM 1608 C C . CYS A 1 220 ? 12.180 3.185 -24.305 1.00 37.06 220 CYS A C 1
ATOM 1610 O O . CYS A 1 220 ? 11.908 2.381 -23.418 1.00 37.06 220 CYS A O 1
ATOM 1612 N N . GLU A 1 221 ? 13.411 3.664 -24.445 1.00 39.34 221 GLU A N 1
ATOM 1613 C CA . GLU A 1 221 ? 14.420 3.466 -23.418 1.00 39.34 221 GLU A CA 1
ATOM 1614 C C . GLU A 1 221 ? 14.018 4.266 -22.171 1.00 39.34 221 GLU A C 1
ATOM 1616 O O . GLU A 1 221 ? 14.010 5.504 -22.134 1.00 39.34 221 GLU A O 1
ATOM 1621 N N . LEU A 1 222 ? 13.682 3.553 -21.097 1.00 42.78 222 LEU A N 1
ATOM 1622 C CA . LEU A 1 222 ? 13.685 4.110 -19.749 1.00 42.78 222 LEU A CA 1
ATOM 1623 C C . LEU A 1 222 ? 15.151 4.329 -19.331 1.00 42.78 222 LEU A C 1
ATOM 1625 O O . LEU A 1 222 ? 15.672 3.574 -18.524 1.00 42.78 222 LEU A O 1
ATOM 1629 N N . GLY A 1 223 ? 15.802 5.338 -19.924 1.00 34.94 223 GLY A N 1
ATOM 1630 C CA . GLY A 1 223 ? 17.185 5.793 -19.716 1.00 34.94 223 GLY A CA 1
ATOM 1631 C C . GLY A 1 223 ? 18.079 4.909 -18.838 1.00 34.94 223 GLY A C 1
ATOM 1632 O O . GLY A 1 223 ? 18.094 5.061 -17.609 1.00 34.94 223 GLY A O 1
ATOM 1633 N N . GLY A 1 224 ? 18.867 4.049 -19.488 1.00 33.84 224 GLY A N 1
ATOM 1634 C CA . GLY A 1 224 ? 19.938 3.240 -18.901 1.00 33.84 224 GLY A CA 1
ATOM 1635 C C . GLY A 1 224 ? 21.180 4.056 -18.522 1.00 33.84 224 GLY A C 1
ATOM 1636 O O . GLY A 1 224 ? 22.273 3.783 -18.999 1.00 33.84 224 GLY A O 1
ATOM 1637 N N . GLY A 1 225 ? 21.025 5.069 -17.661 1.00 37.19 225 GLY A N 1
ATOM 1638 C CA . GLY A 1 225 ? 22.161 5.673 -16.942 1.00 37.19 225 GLY A CA 1
ATOM 1639 C C . GLY A 1 225 ? 22.757 4.700 -15.905 1.00 37.19 225 GLY A C 1
ATOM 1640 O O . GLY A 1 225 ? 22.244 3.586 -15.788 1.00 37.19 225 GLY A O 1
ATOM 1641 N N . PRO A 1 226 ? 23.778 5.087 -15.107 1.00 38.25 226 PRO A N 1
ATOM 1642 C CA . PRO A 1 226 ? 24.577 4.202 -14.239 1.00 38.25 226 PRO A CA 1
ATOM 1643 C C . PRO A 1 226 ? 23.791 3.706 -13.006 1.00 38.25 226 PRO A C 1
ATOM 1645 O O . PRO A 1 226 ? 24.124 3.973 -11.857 1.00 38.25 226 PRO A O 1
ATOM 1648 N N . VAL A 1 227 ? 22.690 2.999 -13.243 1.00 45.91 227 VAL A N 1
ATOM 1649 C CA . VAL A 1 227 ? 21.747 2.481 -12.248 1.00 45.91 227 VAL A CA 1
ATOM 1650 C C . VAL A 1 227 ? 22.214 1.119 -11.720 1.00 45.91 227 VAL A C 1
ATOM 1652 O O . VAL A 1 227 ? 21.925 0.779 -10.575 1.00 45.91 227 VAL A O 1
ATOM 1655 N N . GLN A 1 228 ? 22.994 0.383 -12.516 1.00 47.72 228 GLN A N 1
ATOM 1656 C CA . GLN A 1 228 ? 23.520 -0.938 -12.173 1.00 47.72 228 GLN A CA 1
ATOM 1657 C C . GLN A 1 228 ? 24.460 -0.926 -10.948 1.00 47.72 228 GLN A C 1
ATOM 1659 O O . GLN A 1 228 ? 24.210 -1.694 -10.022 1.00 47.72 228 GLN A O 1
ATOM 1664 N N . PRO A 1 229 ? 25.439 -0.000 -10.823 1.00 50.47 229 PRO A N 1
ATOM 1665 C CA . PRO A 1 229 ? 26.362 -0.000 -9.685 1.00 50.47 229 PRO A CA 1
ATOM 1666 C C . PRO A 1 229 ? 25.694 0.325 -8.344 1.00 50.47 229 PRO A C 1
ATOM 1668 O O . PRO A 1 229 ? 26.214 -0.035 -7.293 1.00 50.47 229 PRO A O 1
ATOM 1671 N N . ALA A 1 230 ? 24.579 1.062 -8.348 1.00 49.19 230 ALA A N 1
ATOM 1672 C CA . ALA A 1 230 ? 23.848 1.390 -7.125 1.00 49.19 230 ALA A CA 1
ATOM 1673 C C . ALA A 1 230 ? 22.979 0.211 -6.660 1.00 49.19 230 ALA A C 1
ATOM 1675 O O . ALA A 1 230 ? 22.933 -0.087 -5.470 1.00 49.19 230 ALA A O 1
ATOM 1676 N N . PHE A 1 231 ? 22.334 -0.485 -7.600 1.00 48.47 231 PHE A N 1
ATOM 1677 C CA . PHE A 1 231 ? 21.537 -1.675 -7.308 1.00 48.47 231 PHE A CA 1
ATOM 1678 C C . PHE A 1 231 ? 22.410 -2.855 -6.868 1.00 48.47 231 PHE A C 1
ATOM 1680 O O . PHE A 1 231 ? 22.101 -3.486 -5.864 1.00 48.47 231 PHE A O 1
ATOM 1687 N N . ASP A 1 232 ? 23.542 -3.086 -7.540 1.00 54.53 232 ASP A N 1
ATOM 1688 C CA . ASP A 1 232 ? 24.501 -4.136 -7.175 1.00 54.53 232 ASP A CA 1
ATOM 1689 C C . ASP A 1 232 ? 25.032 -3.964 -5.745 1.00 54.53 232 ASP A C 1
ATOM 1691 O O . ASP A 1 232 ? 25.238 -4.945 -5.036 1.00 54.53 232 ASP A O 1
ATOM 1695 N N . ARG A 1 233 ? 25.186 -2.713 -5.293 1.00 59.25 233 ARG A N 1
ATOM 1696 C CA . ARG A 1 233 ? 25.581 -2.386 -3.916 1.00 59.25 233 ARG A CA 1
ATOM 1697 C C . ARG A 1 233 ? 24.451 -2.576 -2.906 1.00 59.25 233 ARG A C 1
ATOM 1699 O O . ARG A 1 233 ? 24.704 -3.042 -1.803 1.00 59.25 233 ARG A O 1
ATOM 1706 N N . CYS A 1 234 ? 23.204 -2.277 -3.275 1.00 54.84 234 CYS A N 1
ATOM 1707 C CA . CYS A 1 234 ? 22.048 -2.586 -2.427 1.00 54.84 234 CYS A CA 1
ATOM 1708 C C . CYS A 1 234 ? 21.859 -4.103 -2.276 1.00 54.84 234 CYS A C 1
ATOM 1710 O O . CYS A 1 234 ? 21.591 -4.576 -1.180 1.00 54.84 234 CYS A O 1
ATOM 1712 N N . ALA A 1 235 ? 22.047 -4.868 -3.353 1.00 56.56 235 ALA A N 1
ATOM 1713 C CA . ALA A 1 235 ? 22.007 -6.327 -3.319 1.00 56.56 235 ALA A CA 1
ATOM 1714 C C . ALA A 1 235 ? 23.148 -6.910 -2.468 1.00 56.56 235 ALA A C 1
ATOM 1716 O O . ALA A 1 235 ? 22.908 -7.820 -1.682 1.00 56.56 235 ALA A O 1
ATOM 1717 N N . ALA A 1 236 ? 24.360 -6.344 -2.552 1.00 59.34 236 ALA A N 1
ATOM 1718 C CA . ALA A 1 236 ? 25.463 -6.704 -1.660 1.00 59.34 236 ALA A CA 1
ATOM 1719 C C . ALA A 1 236 ? 25.114 -6.437 -0.186 1.00 59.34 236 ALA A C 1
ATOM 1721 O O . ALA A 1 236 ? 25.293 -7.321 0.642 1.00 59.34 236 ALA A O 1
ATOM 1722 N N . LEU A 1 237 ? 24.540 -5.268 0.129 1.00 62.47 237 LEU A N 1
ATOM 1723 C CA . LEU A 1 237 ? 24.087 -4.915 1.481 1.00 62.47 237 LEU A CA 1
ATOM 1724 C C . LEU A 1 237 ? 23.057 -5.900 2.032 1.00 62.47 237 LEU A C 1
ATOM 1726 O O . LEU A 1 237 ? 23.238 -6.422 3.128 1.00 62.47 237 LEU A O 1
ATOM 1730 N N . ILE A 1 238 ? 22.016 -6.196 1.254 1.00 60.25 238 ILE A N 1
ATOM 1731 C CA . ILE A 1 238 ? 20.983 -7.166 1.636 1.00 60.25 238 ILE A CA 1
ATOM 1732 C C . ILE A 1 238 ? 21.599 -8.564 1.792 1.00 60.25 238 ILE A C 1
ATOM 1734 O O . ILE A 1 238 ? 21.267 -9.280 2.732 1.00 60.25 238 ILE A O 1
ATOM 1738 N N . GLY A 1 239 ? 22.542 -8.935 0.923 1.00 59.75 239 GLY A N 1
ATOM 1739 C CA . GLY A 1 239 ? 23.306 -10.174 1.036 1.00 59.75 239 GLY A CA 1
ATOM 1740 C C . GLY A 1 239 ? 24.032 -10.315 2.367 1.00 59.75 239 GLY A C 1
ATOM 1741 O O . GLY A 1 239 ? 24.046 -11.411 2.913 1.00 59.75 239 GLY A O 1
ATOM 1742 N N . VAL A 1 240 ? 24.572 -9.226 2.919 1.00 61.03 240 VAL A N 1
ATOM 1743 C CA . VAL A 1 240 ? 25.203 -9.266 4.242 1.00 61.03 240 VAL A CA 1
ATOM 1744 C C . VAL A 1 240 ? 24.163 -9.324 5.364 1.00 61.03 240 VAL A C 1
ATOM 1746 O O . VAL A 1 240 ? 24.352 -10.099 6.293 1.00 61.03 240 VAL A O 1
ATOM 1749 N N . VAL A 1 241 ? 23.051 -8.578 5.284 1.00 60.28 241 VAL A N 1
ATOM 1750 C CA . VAL A 1 241 ? 21.977 -8.635 6.304 1.00 60.28 241 VAL A CA 1
ATOM 1751 C C . VAL A 1 241 ? 21.433 -10.062 6.455 1.00 60.28 241 VAL A C 1
ATOM 1753 O O . VAL A 1 241 ? 21.241 -10.542 7.571 1.00 60.28 241 VAL A O 1
ATOM 1756 N N . VAL A 1 242 ? 21.218 -10.744 5.327 1.00 56.62 242 VAL A N 1
ATOM 1757 C CA . VAL A 1 242 ? 20.553 -12.056 5.257 1.00 56.62 242 VAL A CA 1
ATOM 1758 C C . VAL A 1 242 ? 21.540 -13.232 5.400 1.00 56.62 242 VAL A C 1
ATOM 1760 O O . VAL A 1 242 ? 21.117 -14.385 5.482 1.00 56.62 242 VAL A O 1
ATOM 1763 N N . ASP A 1 243 ? 22.858 -12.993 5.469 1.00 65.44 243 ASP A N 1
ATOM 1764 C CA . ASP A 1 243 ? 23.853 -14.061 5.664 1.00 65.44 243 ASP A CA 1
ATOM 1765 C C . ASP A 1 243 ? 23.877 -14.556 7.114 1.00 65.44 243 ASP A C 1
ATOM 1767 O O . ASP A 1 243 ? 24.817 -14.295 7.863 1.00 65.44 243 ASP A O 1
ATOM 1771 N N . HIS A 1 244 ? 22.844 -15.311 7.497 1.00 56.97 244 HIS A N 1
ATOM 1772 C CA . HIS A 1 244 ? 22.661 -15.885 8.831 1.00 56.97 244 HIS A CA 1
ATOM 1773 C C . HIS A 1 244 ? 23.811 -16.796 9.301 1.00 56.97 244 HIS A C 1
ATOM 1775 O O . HIS A 1 244 ? 23.838 -17.162 10.472 1.00 56.97 244 HIS A O 1
ATOM 1781 N N . ARG A 1 245 ? 24.748 -17.161 8.413 1.00 59.00 245 ARG A N 1
ATOM 1782 C CA . ARG A 1 245 ? 25.890 -18.038 8.714 1.00 59.00 245 ARG A CA 1
ATOM 1783 C C . ARG A 1 245 ? 27.154 -17.285 9.130 1.00 59.00 245 ARG A C 1
ATOM 1785 O O . ARG A 1 245 ? 28.079 -17.922 9.619 1.00 59.00 245 ARG A O 1
ATOM 1792 N N . ALA A 1 246 ? 27.220 -15.972 8.917 1.00 61.25 246 ALA A N 1
ATOM 1793 C CA . ALA A 1 246 ? 28.321 -15.153 9.417 1.00 61.25 246 ALA A CA 1
ATOM 1794 C C . ALA A 1 246 ? 28.125 -14.845 10.909 1.00 61.25 246 ALA A C 1
ATOM 1796 O O . ALA A 1 246 ? 27.005 -14.507 11.307 1.00 61.25 246 ALA A O 1
ATOM 1797 N N . GLU A 1 247 ? 29.208 -14.909 11.690 1.00 75.31 247 GLU A N 1
ATOM 1798 C CA . GLU A 1 247 ? 29.252 -14.416 13.073 1.00 75.31 247 GLU A CA 1
ATOM 1799 C C . GLU A 1 247 ? 28.721 -12.969 13.141 1.00 75.31 247 GLU A C 1
ATOM 1801 O O . GLU A 1 247 ? 29.016 -12.175 12.235 1.00 75.31 247 GLU A O 1
ATOM 1806 N N . PRO A 1 248 ? 27.942 -12.588 14.173 1.00 71.19 248 PRO A N 1
ATOM 1807 C CA . PRO A 1 248 ? 27.312 -11.266 14.256 1.00 71.19 248 PRO A CA 1
ATOM 1808 C C . PRO A 1 248 ? 28.295 -10.098 14.081 1.00 71.19 248 PRO A C 1
ATOM 1810 O O . PRO A 1 248 ? 27.993 -9.133 13.373 1.00 71.19 248 PRO A O 1
ATOM 1813 N N . ALA A 1 249 ? 29.506 -10.214 14.640 1.00 71.88 249 ALA A N 1
ATOM 1814 C CA . ALA A 1 249 ? 30.565 -9.210 14.516 1.00 71.88 249 ALA A CA 1
ATOM 1815 C C . ALA A 1 249 ? 31.070 -9.057 13.067 1.00 71.88 249 ALA A C 1
ATOM 1817 O O . ALA A 1 249 ? 31.121 -7.944 12.536 1.00 71.88 249 ALA A O 1
ATOM 1818 N N . ASP A 1 250 ? 31.344 -10.174 12.387 1.00 71.94 250 ASP A N 1
ATOM 1819 C CA . ASP A 1 250 ? 31.772 -10.186 10.983 1.00 71.94 250 ASP A CA 1
ATOM 1820 C C . ASP A 1 250 ? 30.677 -9.656 10.052 1.00 71.94 250 ASP A C 1
ATOM 1822 O O . ASP A 1 250 ? 30.955 -8.967 9.062 1.00 71.94 250 ASP A O 1
ATOM 1826 N N . ARG A 1 251 ? 29.412 -9.963 10.365 1.00 69.31 251 ARG A N 1
ATOM 1827 C CA . ARG A 1 251 ? 28.256 -9.451 9.625 1.00 69.31 251 ARG A CA 1
ATOM 1828 C C . ARG A 1 251 ? 28.132 -7.938 9.787 1.00 69.31 251 ARG A C 1
ATOM 1830 O O . ARG A 1 251 ? 27.965 -7.233 8.789 1.00 69.31 251 ARG A O 1
ATOM 1837 N N . ALA A 1 252 ? 28.260 -7.430 11.011 1.00 67.50 252 ALA A N 1
ATOM 1838 C CA . ALA A 1 252 ? 28.208 -6.002 11.302 1.00 67.50 252 ALA A CA 1
ATOM 1839 C C . ALA A 1 252 ? 29.324 -5.224 10.584 1.00 67.50 252 ALA A C 1
ATOM 1841 O O . ALA A 1 252 ? 29.060 -4.182 9.978 1.00 67.50 252 ALA A O 1
ATOM 1842 N N . ASP A 1 253 ? 30.554 -5.739 10.573 1.00 72.44 253 ASP A N 1
ATOM 1843 C CA . ASP A 1 253 ? 31.678 -5.076 9.904 1.00 72.44 253 ASP A CA 1
ATOM 1844 C C . ASP A 1 253 ? 31.561 -5.089 8.379 1.00 72.44 253 ASP A C 1
ATOM 1846 O O . ASP A 1 253 ? 31.807 -4.062 7.729 1.00 72.44 253 ASP A O 1
ATOM 1850 N N . ARG A 1 254 ? 31.087 -6.195 7.791 1.00 72.25 254 ARG A N 1
ATOM 1851 C CA . ARG A 1 254 ? 30.756 -6.243 6.358 1.00 72.25 254 ARG A CA 1
ATOM 1852 C C . ARG A 1 254 ? 29.637 -5.264 6.005 1.00 72.25 254 ARG A C 1
ATOM 1854 O O . ARG A 1 254 ? 29.765 -4.544 5.012 1.00 72.25 254 ARG A O 1
ATOM 1861 N N . LEU A 1 255 ? 28.588 -5.168 6.828 1.00 67.69 255 LEU A N 1
ATOM 1862 C CA . LEU A 1 255 ? 27.492 -4.215 6.621 1.00 67.69 255 LEU A CA 1
ATOM 1863 C C . LEU A 1 255 ? 27.991 -2.772 6.662 1.00 67.69 255 LEU A C 1
ATOM 1865 O O . LEU A 1 255 ? 27.719 -2.006 5.739 1.00 67.69 255 LEU A O 1
ATOM 1869 N N . ARG A 1 256 ? 28.782 -2.403 7.677 1.00 70.12 256 ARG A N 1
ATOM 1870 C CA . ARG A 1 256 ? 29.400 -1.069 7.784 1.00 70.12 256 ARG A CA 1
ATOM 1871 C C . ARG A 1 256 ? 30.307 -0.762 6.591 1.00 70.12 256 ARG A C 1
ATOM 1873 O O . ARG A 1 256 ? 30.367 0.381 6.132 1.00 70.12 256 ARG A O 1
ATOM 1880 N N . GLY A 1 257 ? 31.038 -1.759 6.090 1.00 72.50 257 GLY A N 1
ATOM 1881 C CA . GLY A 1 257 ? 31.883 -1.642 4.903 1.00 72.50 257 GLY A CA 1
ATOM 1882 C C . GLY A 1 257 ? 31.087 -1.304 3.642 1.00 72.50 257 GLY A C 1
ATOM 1883 O O . GLY A 1 257 ? 31.438 -0.367 2.925 1.00 72.50 257 GLY A O 1
ATOM 1884 N N . GLU A 1 258 ? 29.992 -2.017 3.393 1.00 68.69 258 GLU A N 1
ATOM 1885 C CA . GLU A 1 258 ? 29.130 -1.770 2.233 1.00 68.69 258 GLU A CA 1
ATOM 1886 C C . GLU A 1 258 ? 28.289 -0.488 2.379 1.00 68.69 258 GLU A C 1
ATOM 1888 O O . GLU A 1 258 ? 28.103 0.246 1.407 1.00 68.69 258 GLU A O 1
ATOM 1893 N N . LEU A 1 259 ? 27.856 -0.140 3.597 1.00 63.22 259 LEU A N 1
ATOM 1894 C CA . LEU A 1 259 ? 27.123 1.099 3.890 1.00 63.22 259 LEU A CA 1
ATOM 1895 C C . LEU A 1 259 ? 27.964 2.335 3.570 1.00 63.22 259 LEU A C 1
ATOM 1897 O O . LEU A 1 259 ? 27.483 3.251 2.899 1.00 63.22 259 LEU A O 1
ATOM 1901 N N . ARG A 1 260 ? 29.242 2.333 3.972 1.00 67.19 260 ARG A N 1
ATOM 1902 C CA . ARG A 1 260 ? 30.201 3.393 3.621 1.00 67.19 260 ARG A CA 1
ATOM 1903 C C . ARG A 1 260 ? 30.375 3.527 2.106 1.00 67.19 260 ARG A C 1
ATOM 1905 O O . ARG A 1 260 ? 30.397 4.640 1.589 1.00 67.19 260 ARG A O 1
ATOM 1912 N N . ARG A 1 261 ? 30.411 2.413 1.364 1.00 63.53 261 ARG A N 1
ATOM 1913 C CA . ARG A 1 261 ? 30.480 2.425 -0.113 1.00 63.53 261 ARG A CA 1
ATOM 1914 C C . ARG A 1 261 ? 29.181 2.903 -0.773 1.00 63.53 261 ARG A C 1
ATOM 1916 O O . ARG A 1 261 ? 29.224 3.462 -1.874 1.00 63.53 261 ARG A O 1
ATOM 1923 N N . ALA A 1 262 ? 28.032 2.685 -0.133 1.00 56.31 262 ALA A N 1
ATOM 1924 C CA . ALA A 1 262 ? 26.719 3.110 -0.616 1.00 56.31 262 ALA A CA 1
ATOM 1925 C C . ALA A 1 262 ? 26.415 4.592 -0.324 1.00 56.31 262 ALA A C 1
ATOM 1927 O O . ALA A 1 262 ? 25.794 5.255 -1.159 1.00 56.31 262 ALA A O 1
ATOM 1928 N N . GLN A 1 263 ? 26.899 5.136 0.801 1.00 55.31 263 GLN A N 1
ATOM 1929 C CA . GLN A 1 263 ? 26.774 6.557 1.171 1.00 55.31 263 GLN A CA 1
ATOM 1930 C C . GLN A 1 263 ? 27.319 7.511 0.100 1.00 55.31 263 GLN A C 1
ATOM 1932 O O . GLN A 1 263 ? 26.754 8.582 -0.107 1.00 55.31 263 GLN A O 1
ATOM 1937 N N . VAL A 1 264 ? 28.320 7.082 -0.671 1.00 49.62 264 VAL A N 1
ATOM 1938 C CA . VAL A 1 264 ? 28.918 7.859 -1.770 1.00 49.62 264 VAL A CA 1
ATOM 1939 C C . VAL A 1 264 ? 27.936 8.116 -2.936 1.00 49.62 264 VAL A C 1
ATOM 1941 O O . VAL A 1 264 ? 28.196 8.975 -3.768 1.00 49.62 264 VAL A O 1
ATOM 1944 N N . ASN A 1 265 ? 26.791 7.416 -3.020 1.00 48.69 265 ASN A N 1
ATOM 1945 C CA . ASN A 1 265 ? 25.916 7.435 -4.209 1.00 48.69 265 ASN A CA 1
ATOM 1946 C C . ASN A 1 265 ? 24.422 7.752 -3.953 1.00 48.69 265 ASN A C 1
ATOM 1948 O O . ASN A 1 265 ? 23.586 7.489 -4.819 1.00 48.69 265 ASN A O 1
ATOM 1952 N N . GLY A 1 266 ? 24.069 8.352 -2.808 1.00 41.19 266 GLY A N 1
ATOM 1953 C CA . GLY A 1 266 ? 22.823 9.130 -2.682 1.00 41.19 266 GLY A CA 1
ATOM 1954 C C . GLY A 1 266 ? 21.509 8.381 -2.393 1.00 41.19 266 GLY A C 1
ATOM 1955 O O . GLY A 1 266 ? 20.477 8.747 -2.955 1.00 41.19 266 GLY A O 1
ATOM 1956 N N . TYR A 1 267 ? 21.490 7.403 -1.475 1.00 50.25 267 TYR A N 1
ATOM 1957 C CA . TYR A 1 267 ? 20.240 6.772 -0.987 1.00 50.25 267 TYR A CA 1
ATOM 1958 C C . TYR A 1 267 ? 20.052 6.882 0.542 1.00 50.25 267 TYR A C 1
ATOM 1960 O O . TYR A 1 267 ? 20.135 5.872 1.243 1.00 50.25 267 TYR A O 1
ATOM 1968 N N . PRO A 1 268 ? 19.756 8.079 1.089 1.00 52.00 268 PRO A N 1
ATOM 1969 C CA . PRO A 1 268 ? 19.754 8.316 2.537 1.00 52.00 268 PRO A CA 1
ATOM 1970 C C . PRO A 1 268 ? 18.754 7.445 3.310 1.00 52.00 268 PRO A C 1
ATOM 1972 O O . PRO A 1 268 ? 19.057 6.972 4.397 1.00 52.00 268 PRO A O 1
ATOM 1975 N N . SER A 1 269 ? 17.571 7.187 2.745 1.00 48.38 269 SER A N 1
ATOM 1976 C CA . SER A 1 269 ? 16.514 6.415 3.413 1.00 48.38 269 SER A CA 1
ATOM 1977 C C . SER A 1 269 ? 16.819 4.919 3.509 1.00 48.38 269 SER A C 1
ATOM 1979 O O . SER A 1 269 ? 16.542 4.316 4.541 1.00 48.38 269 SER A O 1
ATOM 1981 N N . LEU A 1 270 ? 17.420 4.330 2.469 1.00 53.06 270 LEU A N 1
ATOM 1982 C CA . LEU A 1 270 ? 17.848 2.927 2.484 1.00 53.06 270 LEU A CA 1
ATOM 1983 C C . LEU A 1 270 ? 19.003 2.725 3.477 1.00 53.06 270 LEU A C 1
ATOM 1985 O O . LEU A 1 270 ? 19.017 1.757 4.225 1.00 53.06 270 LEU A O 1
ATOM 1989 N N . ILE A 1 271 ? 19.934 3.682 3.523 1.00 56.28 271 ILE A N 1
ATOM 1990 C CA . ILE A 1 271 ? 21.070 3.693 4.454 1.00 56.28 271 ILE A CA 1
ATOM 1991 C C . ILE A 1 271 ? 20.592 3.768 5.907 1.00 56.28 271 ILE A C 1
ATOM 1993 O O . ILE A 1 271 ? 21.080 3.020 6.744 1.00 56.28 271 ILE A O 1
ATOM 1997 N N . LEU A 1 272 ? 19.608 4.620 6.215 1.00 54.28 272 LEU A N 1
ATOM 1998 C CA . LEU A 1 272 ? 19.044 4.711 7.566 1.00 54.28 272 LEU A CA 1
ATOM 1999 C C . LEU A 1 272 ? 18.345 3.417 7.994 1.00 54.28 272 LEU A C 1
ATOM 2001 O O . LEU A 1 272 ? 18.458 3.015 9.149 1.00 54.28 272 LEU A O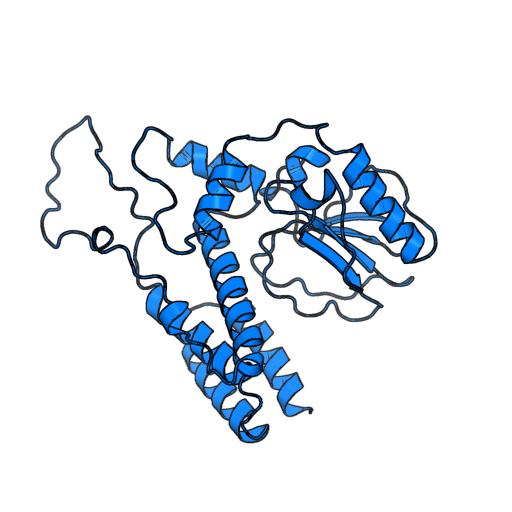 1
ATOM 2005 N N . GLN A 1 273 ? 17.638 2.754 7.082 1.00 55.88 273 GLN A N 1
ATOM 2006 C CA . GLN A 1 273 ? 16.974 1.489 7.383 1.00 55.88 273 GLN A CA 1
ATOM 2007 C C . GLN A 1 273 ? 17.973 0.341 7.591 1.00 55.88 273 GLN A C 1
ATOM 2009 O O . GLN A 1 273 ? 17.850 -0.418 8.549 1.00 55.88 273 GLN A O 1
ATOM 2014 N N . LEU A 1 274 ? 19.005 0.270 6.754 1.00 58.47 274 LEU A N 1
ATOM 2015 C CA . LEU A 1 274 ? 20.082 -0.705 6.908 1.00 58.47 274 LEU A CA 1
ATOM 2016 C C . LEU A 1 274 ? 20.905 -0.450 8.179 1.00 58.47 274 LEU A C 1
ATOM 2018 O O . LEU A 1 274 ? 21.283 -1.404 8.842 1.00 58.47 274 LEU A O 1
ATOM 2022 N N . ASN A 1 275 ? 21.117 0.809 8.577 1.00 54.19 275 ASN A N 1
ATOM 2023 C CA . ASN A 1 275 ? 21.757 1.132 9.856 1.00 54.19 275 ASN A CA 1
ATOM 2024 C C . ASN A 1 275 ? 20.949 0.601 11.052 1.00 54.19 275 ASN A C 1
ATOM 2026 O O . ASN A 1 275 ? 21.535 0.010 11.945 1.00 54.19 275 ASN A O 1
ATOM 2030 N N . SER A 1 276 ? 19.616 0.729 11.056 1.00 54.62 276 SER A N 1
ATOM 2031 C CA . SER A 1 276 ? 18.807 0.138 12.141 1.00 54.62 276 SER A CA 1
ATOM 2032 C C . SER A 1 276 ? 18.846 -1.387 12.168 1.00 54.62 276 SER A C 1
ATOM 2034 O O . SER A 1 276 ? 18.792 -1.975 13.244 1.00 54.62 276 SER A O 1
ATOM 2036 N N . GLU A 1 277 ? 18.928 -2.042 11.007 1.00 54.53 277 GLU A N 1
ATOM 2037 C CA . GLU A 1 277 ? 19.101 -3.497 10.963 1.00 54.53 277 GLU A CA 1
ATOM 2038 C C . GLU A 1 277 ? 20.497 -3.907 11.448 1.00 54.53 277 GLU A C 1
ATOM 2040 O O . GLU A 1 277 ? 20.609 -4.884 12.180 1.00 54.53 277 GLU A O 1
ATOM 2045 N N . VAL A 1 278 ? 21.543 -3.127 11.141 1.00 54.91 278 VAL A N 1
ATOM 2046 C CA . VAL A 1 278 ? 22.885 -3.303 11.727 1.00 54.91 278 VAL A CA 1
ATOM 2047 C C . VAL A 1 278 ? 22.836 -3.181 13.243 1.00 54.91 278 VAL A C 1
ATOM 2049 O O . VAL A 1 278 ? 23.366 -4.050 13.924 1.00 54.91 278 VAL A O 1
ATOM 2052 N N . ASP A 1 279 ? 22.183 -2.149 13.773 1.00 51.06 279 ASP A N 1
ATOM 2053 C CA . ASP A 1 279 ? 22.076 -1.944 15.220 1.00 51.06 279 ASP A CA 1
ATOM 2054 C C . ASP A 1 279 ? 21.329 -3.107 15.893 1.00 51.06 279 ASP A C 1
ATOM 2056 O O . ASP A 1 279 ? 21.710 -3.548 16.973 1.00 51.06 279 ASP A O 1
ATOM 2060 N N . THR A 1 280 ? 20.318 -3.664 15.217 1.00 55.31 280 THR A N 1
ATOM 2061 C CA . THR A 1 280 ? 19.571 -4.840 15.692 1.00 55.31 280 THR A CA 1
ATOM 2062 C C . THR A 1 280 ? 20.436 -6.105 15.685 1.00 55.31 280 THR A C 1
ATOM 2064 O O . THR A 1 280 ? 20.411 -6.854 16.652 1.00 55.31 280 THR A O 1
ATOM 2067 N N . VAL A 1 281 ? 21.224 -6.328 14.626 1.00 52.59 281 VAL A N 1
ATOM 2068 C CA . VAL A 1 281 ? 22.148 -7.474 14.504 1.00 52.59 281 VAL A CA 1
ATOM 2069 C C . VAL A 1 281 ? 23.318 -7.378 15.486 1.00 52.59 281 VAL A C 1
ATOM 2071 O O . VAL A 1 281 ? 23.814 -8.398 15.939 1.00 52.59 281 VAL A O 1
ATOM 2074 N N . VAL A 1 282 ? 23.786 -6.170 15.806 1.00 49.72 282 VAL A N 1
ATOM 2075 C CA . VAL A 1 282 ? 24.866 -5.948 16.784 1.00 49.72 282 VAL A CA 1
ATOM 2076 C C . VAL A 1 282 ? 24.374 -6.141 18.221 1.00 49.72 282 VAL A C 1
ATOM 2078 O O . VAL A 1 282 ? 25.166 -6.490 19.091 1.00 49.72 282 VAL A O 1
ATOM 2081 N N . ALA A 1 283 ? 23.089 -5.891 18.478 1.00 51.38 283 ALA A N 1
ATOM 2082 C CA . ALA A 1 283 ? 22.483 -6.055 19.795 1.00 51.38 283 ALA A CA 1
ATOM 2083 C C . ALA A 1 283 ? 22.058 -7.504 20.115 1.00 51.38 283 ALA A C 1
ATOM 2085 O O . ALA A 1 283 ? 21.768 -7.788 21.277 1.00 51.38 283 ALA A O 1
ATOM 2086 N N . SER A 1 284 ? 21.991 -8.385 19.108 1.00 47.44 284 SER A N 1
ATOM 2087 C CA . SER A 1 284 ? 21.641 -9.813 19.222 1.00 47.44 284 SER A CA 1
ATOM 2088 C C . SER A 1 284 ? 22.868 -10.712 19.275 1.00 47.44 284 SER A C 1
ATOM 2090 O O . SER A 1 284 ? 22.861 -11.650 20.097 1.00 47.44 284 SER A O 1
#

Foldseek 3Di:
DFDDDDDPVVQWFPGKDKAWWFKDAQDQQALWWKWKQALQQWTWIADNGLFGDTDGHDPNTMMIITTTDFLRCCQQQVFFRLNAYNVTDTGDPDGQHDDNVSSNVVVSVSSVVSHRVHDTDPCVVVLVVQCLVQLADQSDDDDDDDPVVVQVSSCRRRVDGPVSVSVSSLLVVLLVLLVVQVVVVHQRPVVVSVRDNDPVLPDPPDDPDDDDDDDDPDDRRPDPDPPVVLSVLLSQLSSLLSPPVDDLVVSLVSNVVSLVVNVVPDDVRSSVSSVVSSVVSNVD

Secondary structure (DSSP, 8-state):
------GGGTTTEEEEEEE-SSBPP-PPP-SSPEEEE-TTS-EEEE---SS---SBPPSSSPEEEEEEPTTHHHHHHS--TTTS-TT-EE--S----SSHHHHHHHHHHHHHHHTTSS---TTHHHHHHHHHH-TTS-S--SSS--HHHHHHHHHHHHSS-HHHHHHHHHHHHHHHHHHHTGGGTPPP-HHHHSPPPPGGGSPPSS------SS-----------S-HHHHHHHHHHHHHHT-TTS-HHHHHHHHHHHHHHHHTTS-HHHHHHHHHHHHHHHH-

Radius of gyration: 21.16 Å; chains: 1; bounding box: 50×42×62 Å

Organism: NCBI:txid1144553

pLDDT: mean 73.71, std 19.33, range [31.28, 97.0]

Sequence (284 aa):
MASTWQGPLVRRLAGNWVLDGGAVPRGLPQPTVDLLVMPDGACRLAGPETRGRQGTLPEGGPLVGVRLRPGTVTGLFGVAADEVPLAGAPIEVGHLGGSVTERLAGALALVRTRAGRCRVDERMPVVLAAMHARPGAPACRPGRVVRAATTAAFGVAIGLRPKSYVRVVRLHHALAAAHAAPAKGERPDWAASRFPLHPESRPPASRLRRRGAGEFDGVCELGGGPVQPAFDRCAALIGVVVDHRAEPADRADRLRGELRRAQVNGYPSLILQLNSEVDTVVAS